Protein AF-A0A8J7IJ31-F1 (afdb_monomer_lite)

Structure (mmCIF, N/CA/C/O backbone):
data_AF-A0A8J7IJ31-F1
#
_entry.id   AF-A0A8J7IJ31-F1
#
loop_
_atom_site.group_PDB
_atom_site.id
_atom_site.type_symbol
_atom_site.label_atom_id
_atom_site.label_alt_id
_atom_site.label_comp_id
_atom_site.label_asym_id
_atom_site.label_entity_id
_atom_site.label_seq_id
_atom_site.pdbx_PDB_ins_code
_atom_site.Cartn_x
_atom_site.Cartn_y
_atom_site.Cartn_z
_atom_site.occupancy
_atom_site.B_iso_or_equiv
_atom_site.auth_seq_id
_atom_site.auth_comp_id
_atom_site.auth_asym_id
_atom_site.auth_atom_id
_atom_site.pdbx_PDB_model_num
ATOM 1 N N . MET A 1 1 ? 19.269 19.148 -14.741 1.00 36.78 1 MET A N 1
ATOM 2 C CA . MET A 1 1 ? 19.714 18.899 -16.133 1.00 36.78 1 MET A CA 1
ATOM 3 C C . MET A 1 1 ? 20.081 17.422 -16.261 1.00 36.78 1 MET A C 1
ATOM 5 O O . MET A 1 1 ? 20.916 16.958 -15.495 1.00 36.78 1 MET A O 1
ATOM 9 N N . LYS A 1 2 ? 19.382 16.643 -17.102 1.00 45.03 2 LYS A N 1
ATOM 10 C CA . LYS A 1 2 ? 19.638 15.195 -17.261 1.00 45.03 2 LYS A CA 1
ATOM 11 C C . LYS A 1 2 ? 20.946 15.007 -18.037 1.00 45.03 2 LYS A C 1
ATOM 13 O O . LYS A 1 2 ? 21.087 15.590 -19.105 1.00 45.03 2 LYS A O 1
ATOM 18 N N . LYS A 1 3 ? 21.884 14.221 -17.496 1.00 45.50 3 LYS A N 1
ATOM 19 C CA . LYS A 1 3 ? 23.114 13.836 -18.200 1.00 45.50 3 LYS A CA 1
ATOM 20 C C . LYS A 1 3 ? 22.711 13.017 -19.430 1.00 45.50 3 LYS A C 1
ATOM 22 O O . LYS A 1 3 ? 22.026 12.007 -19.285 1.00 45.50 3 LYS A O 1
ATOM 27 N N . LEU A 1 4 ? 23.057 13.505 -20.619 1.00 49.12 4 LEU A N 1
ATOM 28 C CA . LEU A 1 4 ? 22.978 12.732 -21.855 1.00 49.12 4 LEU A CA 1
ATOM 29 C C . LEU A 1 4 ? 23.837 11.473 -21.661 1.00 49.12 4 LEU A C 1
ATOM 31 O O . LEU A 1 4 ? 24.995 11.597 -21.260 1.00 49.12 4 LEU A O 1
ATOM 35 N N . ASP A 1 5 ? 23.287 10.287 -21.931 1.00 64.19 5 ASP A N 1
ATOM 36 C CA . ASP A 1 5 ? 24.074 9.050 -21.986 1.00 64.19 5 ASP A CA 1
ATOM 37 C C . ASP A 1 5 ? 24.958 9.100 -23.240 1.00 64.19 5 ASP A C 1
ATOM 39 O O . ASP A 1 5 ? 24.625 8.578 -24.306 1.00 64.19 5 ASP A O 1
ATOM 43 N N . TRP A 1 6 ? 26.103 9.769 -23.100 1.00 60.94 6 TRP A N 1
ATOM 44 C CA . TRP A 1 6 ? 27.161 9.879 -24.103 1.00 60.94 6 TRP A CA 1
ATOM 45 C C . TRP A 1 6 ? 27.524 8.553 -24.784 1.00 60.94 6 TRP A C 1
ATOM 47 O O . TRP A 1 6 ? 27.714 8.580 -25.997 1.00 60.94 6 TRP A O 1
ATOM 57 N N . PRO A 1 7 ? 27.537 7.387 -24.103 1.00 63.22 7 PRO A N 1
ATOM 58 C CA . PRO A 1 7 ? 27.813 6.115 -24.765 1.00 63.22 7 PRO A CA 1
ATOM 59 C C . PRO A 1 7 ? 26.751 5.728 -25.802 1.00 63.22 7 PRO A C 1
ATOM 61 O O . PRO A 1 7 ? 27.091 5.175 -26.840 1.00 63.22 7 PRO A O 1
ATOM 64 N N . GLN A 1 8 ? 25.469 6.039 -25.563 1.00 58.66 8 GLN A N 1
ATOM 65 C CA . GLN A 1 8 ? 24.389 5.748 -26.515 1.00 58.66 8 GLN A CA 1
ATOM 66 C C . GLN A 1 8 ? 24.406 6.700 -27.706 1.00 58.66 8 GLN A C 1
ATOM 68 O O . GLN A 1 8 ? 24.193 6.263 -28.835 1.00 58.66 8 GLN A O 1
ATOM 73 N N . VAL A 1 9 ? 24.694 7.981 -27.470 1.00 61.50 9 VAL A N 1
ATOM 74 C CA . VAL A 1 9 ? 24.855 8.964 -28.550 1.00 61.50 9 VAL A CA 1
ATOM 75 C C . VAL A 1 9 ? 26.070 8.611 -29.406 1.00 61.50 9 VAL A C 1
ATOM 77 O O . VAL A 1 9 ? 25.979 8.639 -30.629 1.00 61.50 9 VAL A O 1
ATOM 80 N N . PHE A 1 10 ? 27.168 8.184 -28.779 1.00 62.72 10 PHE A N 1
ATOM 81 C CA . PHE A 1 10 ? 28.366 7.726 -29.474 1.00 62.72 10 PHE A CA 1
ATOM 82 C C . PHE A 1 10 ? 28.111 6.432 -30.253 1.00 62.72 10 PHE A C 1
ATOM 84 O O . PHE A 1 10 ? 28.467 6.353 -31.421 1.00 62.72 10 PHE A O 1
ATOM 91 N N . ALA A 1 11 ? 27.417 5.450 -29.670 1.00 60.16 11 ALA A N 1
ATOM 92 C CA . ALA A 1 11 ? 27.047 4.220 -30.368 1.00 60.16 11 ALA A CA 1
ATOM 93 C C . ALA A 1 11 ? 26.123 4.484 -31.569 1.00 60.16 11 ALA A C 1
ATOM 95 O O . ALA A 1 11 ? 26.312 3.881 -32.621 1.00 60.16 11 ALA A O 1
ATOM 96 N N . CYS A 1 12 ? 25.169 5.415 -31.452 1.00 61.06 12 CYS A N 1
ATOM 97 C CA . CYS A 1 12 ? 24.307 5.812 -32.569 1.00 61.06 12 CYS A CA 1
ATOM 98 C C . CYS A 1 12 ? 25.079 6.586 -33.646 1.00 61.06 12 CYS A C 1
ATOM 100 O O . CYS A 1 12 ? 24.858 6.354 -34.831 1.00 61.06 12 CYS A O 1
ATOM 102 N N . ALA A 1 13 ? 26.006 7.465 -33.255 1.00 64.12 13 ALA A N 1
ATOM 103 C CA . ALA A 1 13 ? 26.863 8.187 -34.190 1.00 64.12 13 ALA A CA 1
ATOM 104 C C . ALA A 1 13 ? 27.802 7.231 -34.938 1.00 64.12 13 ALA A C 1
ATOM 106 O O . ALA A 1 13 ? 27.896 7.298 -36.159 1.00 64.12 13 ALA A O 1
ATOM 107 N N . VAL A 1 14 ? 28.429 6.286 -34.234 1.00 68.31 14 VAL A N 1
ATOM 108 C CA . VAL A 1 14 ? 29.297 5.264 -34.833 1.00 68.31 14 VAL A CA 1
ATOM 109 C C . VAL A 1 14 ? 28.490 4.326 -35.729 1.00 68.31 14 VAL A C 1
ATOM 111 O O . VAL A 1 14 ? 28.910 4.076 -36.850 1.00 68.31 14 VAL A O 1
ATOM 114 N N . ALA A 1 15 ? 27.309 3.864 -35.309 1.00 64.38 15 ALA A N 1
ATOM 115 C CA . ALA A 1 15 ? 26.444 3.039 -36.155 1.00 64.38 15 ALA A CA 1
ATOM 116 C C . ALA A 1 15 ? 25.943 3.798 -37.396 1.00 64.38 15 ALA A C 1
ATOM 118 O O . ALA A 1 15 ? 25.873 3.214 -38.474 1.00 64.38 15 ALA A O 1
ATOM 119 N N . GLY A 1 16 ? 25.648 5.096 -37.274 1.00 61.53 16 GLY A N 1
ATOM 120 C CA . GLY A 1 16 ? 25.280 5.959 -38.398 1.00 61.53 16 GLY A CA 1
ATOM 121 C C . GLY A 1 16 ? 26.437 6.196 -39.370 1.00 61.53 16 GLY A C 1
ATOM 122 O O . GLY A 1 16 ? 26.242 6.115 -40.579 1.00 61.53 16 GLY A O 1
ATOM 123 N N . ILE A 1 17 ? 27.653 6.413 -38.860 1.00 68.44 17 ILE A N 1
ATOM 124 C CA . ILE A 1 17 ? 28.863 6.585 -39.678 1.00 68.44 17 ILE A CA 1
ATOM 125 C C . ILE A 1 17 ? 29.238 5.270 -40.364 1.00 68.44 17 ILE A C 1
ATOM 127 O O . ILE A 1 17 ? 29.489 5.266 -41.563 1.00 68.44 17 ILE A O 1
ATOM 131 N N . VAL A 1 18 ? 29.234 4.150 -39.638 1.00 68.25 18 VAL A N 1
ATOM 132 C CA . VAL A 1 18 ? 29.554 2.820 -40.180 1.00 68.25 18 VAL A CA 1
ATOM 133 C C . VAL A 1 18 ? 28.481 2.372 -41.172 1.00 68.25 18 VAL A C 1
ATOM 135 O O . VAL A 1 18 ? 28.817 1.923 -42.262 1.00 68.25 18 VAL A O 1
ATOM 138 N N . GLY A 1 19 ? 27.198 2.559 -40.854 1.00 64.75 19 GLY A N 1
ATOM 139 C CA . GLY A 1 19 ? 26.091 2.287 -41.771 1.00 64.75 19 GLY A CA 1
ATOM 140 C C . GLY A 1 19 ? 26.140 3.167 -43.020 1.00 64.75 19 GLY A C 1
ATOM 141 O O . GLY A 1 19 ? 25.973 2.660 -44.126 1.00 64.75 19 GLY A O 1
ATOM 142 N N . GLY A 1 20 ? 26.455 4.456 -42.867 1.00 63.50 20 GLY A N 1
ATOM 143 C CA . GLY A 1 20 ? 26.645 5.394 -43.975 1.00 63.50 20 GLY A CA 1
ATOM 144 C C . GLY A 1 20 ? 27.852 5.055 -44.854 1.00 63.50 20 GLY A C 1
ATOM 145 O O . GLY A 1 20 ? 27.746 5.124 -46.078 1.00 63.50 20 GLY A O 1
ATOM 146 N N . LEU A 1 21 ? 28.970 4.624 -44.258 1.00 60.56 21 LEU A N 1
ATOM 147 C CA . LEU A 1 21 ? 30.177 4.176 -44.966 1.00 60.56 21 LEU A CA 1
ATOM 148 C C . LEU A 1 21 ? 29.957 2.860 -45.710 1.00 60.56 21 LEU A C 1
ATOM 150 O O . LEU A 1 21 ? 30.363 2.737 -46.861 1.00 60.56 21 LEU A O 1
ATOM 154 N N . ILE A 1 22 ? 29.289 1.885 -45.091 1.00 64.19 22 ILE A N 1
ATOM 155 C CA . ILE A 1 22 ? 28.947 0.616 -45.746 1.00 64.19 22 ILE A CA 1
ATOM 156 C C . ILE A 1 22 ? 27.953 0.870 -46.882 1.00 64.19 22 ILE A C 1
ATOM 158 O O . ILE A 1 22 ? 28.137 0.346 -47.978 1.00 64.19 22 ILE A O 1
ATOM 162 N N . PHE A 1 23 ? 26.945 1.718 -46.661 1.00 61.69 23 PHE A N 1
ATOM 163 C CA . PHE A 1 23 ? 25.993 2.107 -47.698 1.00 61.69 23 PHE A CA 1
ATOM 164 C C . PHE A 1 23 ? 26.697 2.797 -48.869 1.00 61.69 23 PHE A C 1
ATOM 166 O O . PHE A 1 23 ? 26.489 2.397 -50.006 1.00 61.69 23 PHE A O 1
ATOM 173 N N . THR A 1 24 ? 27.587 3.762 -48.623 1.00 60.09 24 THR A N 1
ATOM 174 C CA . THR A 1 24 ? 28.349 4.423 -49.699 1.00 60.09 24 THR A CA 1
ATOM 175 C C . THR A 1 24 ? 29.329 3.484 -50.402 1.00 60.09 24 THR A C 1
ATOM 177 O O . THR A 1 24 ? 29.440 3.567 -51.618 1.00 60.09 24 THR A O 1
ATOM 180 N N . LEU A 1 25 ? 29.988 2.550 -49.710 1.00 60.94 25 LEU A N 1
ATOM 181 C CA . LEU A 1 25 ? 30.890 1.566 -50.332 1.00 60.94 25 LEU A CA 1
ATOM 182 C C . LEU A 1 25 ? 30.155 0.543 -51.205 1.00 60.94 25 LEU A C 1
ATOM 184 O O . LEU A 1 25 ? 30.615 0.221 -52.303 1.00 60.94 25 LEU A O 1
ATOM 188 N N . VAL A 1 26 ? 29.019 0.031 -50.729 1.00 60.69 26 VAL A N 1
ATOM 189 C CA . VAL A 1 26 ? 28.175 -0.898 -51.494 1.00 60.69 26 VAL A CA 1
ATOM 190 C C . VAL A 1 26 ? 27.510 -0.160 -52.657 1.00 60.69 26 VAL A C 1
ATOM 192 O O . VAL A 1 26 ? 27.493 -0.678 -53.773 1.00 60.69 26 VAL A O 1
ATOM 195 N N . MET A 1 27 ? 27.048 1.074 -52.430 1.00 54.25 27 MET A N 1
ATOM 196 C CA . MET A 1 27 ? 26.348 1.868 -53.440 1.00 54.25 27 MET A CA 1
ATOM 197 C C . MET A 1 27 ? 27.265 2.563 -54.447 1.00 54.25 27 MET A C 1
ATOM 199 O O . MET A 1 27 ? 26.838 2.825 -55.564 1.00 54.25 27 MET A O 1
ATOM 203 N N . ALA A 1 28 ? 28.536 2.820 -54.130 1.00 56.69 28 ALA A N 1
ATOM 204 C CA . ALA A 1 28 ? 29.502 3.332 -55.104 1.00 56.69 28 ALA A CA 1
ATOM 205 C C . ALA A 1 28 ? 29.724 2.330 -56.247 1.00 56.69 28 ALA A C 1
ATOM 207 O O . ALA A 1 28 ? 29.891 2.730 -57.397 1.00 56.69 28 ALA A O 1
ATOM 208 N N . LYS A 1 29 ? 29.653 1.021 -55.960 1.00 55.66 29 LYS A N 1
ATOM 209 C C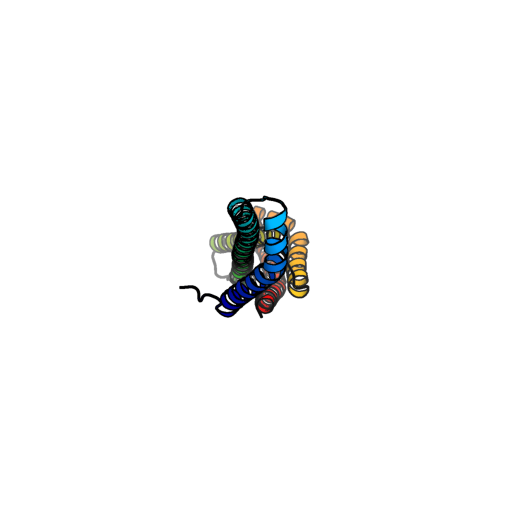A . LYS A 1 29 ? 29.731 -0.026 -56.989 1.00 55.66 29 LYS A CA 1
ATOM 210 C C . LYS A 1 29 ? 28.483 -0.081 -57.878 1.00 55.66 29 LYS A C 1
ATOM 212 O O . LYS A 1 29 ? 28.616 -0.348 -59.070 1.00 55.66 29 LYS A O 1
ATOM 217 N N . SER A 1 30 ? 27.294 0.198 -57.342 1.00 53.72 30 SER A N 1
ATOM 218 C CA . SER A 1 30 ? 26.043 0.250 -58.115 1.00 53.72 30 SER A CA 1
ATOM 219 C C . SER A 1 30 ? 25.780 1.605 -58.778 1.00 53.72 30 SER A C 1
ATOM 221 O O . SER A 1 30 ? 25.116 1.626 -59.805 1.00 53.72 30 SER A O 1
ATOM 223 N N . ALA A 1 31 ? 26.347 2.714 -58.297 1.00 52.41 31 ALA A N 1
ATOM 224 C CA . ALA A 1 31 ? 26.291 4.022 -58.960 1.00 52.41 31 ALA A CA 1
ATOM 225 C C . ALA A 1 31 ? 27.067 4.030 -60.291 1.00 52.41 31 ALA A C 1
ATOM 227 O O . ALA A 1 31 ? 26.620 4.632 -61.266 1.00 52.41 31 ALA A O 1
ATOM 228 N N . VAL A 1 32 ? 28.181 3.288 -60.361 1.00 54.00 32 VAL A N 1
ATOM 229 C CA . VAL A 1 32 ? 28.920 3.045 -61.614 1.00 54.00 32 VAL A CA 1
ATOM 230 C C . VAL A 1 32 ? 28.064 2.262 -62.622 1.00 54.00 32 VAL A C 1
ATOM 232 O O . VAL A 1 32 ? 28.118 2.542 -63.815 1.00 54.00 32 VAL A O 1
ATOM 235 N N . TRP A 1 33 ? 27.218 1.338 -62.151 1.00 49.25 33 TRP A N 1
ATOM 236 C CA . TRP A 1 33 ? 26.240 0.627 -62.985 1.00 49.25 33 TRP A CA 1
ATOM 237 C C . TRP A 1 33 ? 24.993 1.467 -63.314 1.00 49.25 33 TRP A C 1
ATOM 239 O O . TRP A 1 33 ? 24.467 1.371 -64.416 1.00 49.25 33 TRP A O 1
ATOM 249 N N . ALA A 1 34 ? 24.527 2.332 -62.409 1.00 49.31 34 ALA A N 1
ATOM 250 C CA . ALA A 1 34 ? 23.361 3.193 -62.619 1.00 49.31 34 ALA A CA 1
ATOM 251 C C . ALA A 1 34 ? 23.612 4.285 -63.673 1.00 49.31 34 ALA A C 1
ATOM 253 O O . ALA A 1 34 ? 22.692 4.634 -64.413 1.00 49.31 34 ALA A O 1
ATOM 254 N N . GLY A 1 35 ? 24.861 4.747 -63.819 1.00 51.06 35 GLY A N 1
ATOM 255 C CA . GLY A 1 35 ? 25.279 5.610 -64.931 1.00 51.06 35 GLY A CA 1
ATOM 256 C C . GLY A 1 35 ? 25.104 4.971 -66.318 1.00 51.06 35 GLY A C 1
ATOM 257 O O . GLY A 1 35 ? 24.999 5.692 -67.304 1.00 51.06 35 GLY A O 1
ATOM 258 N N . ILE A 1 36 ? 25.006 3.637 -66.397 1.00 48.88 36 ILE A N 1
ATOM 259 C CA . ILE A 1 36 ? 24.744 2.883 -67.636 1.00 48.88 36 ILE A CA 1
ATOM 260 C C . ILE A 1 36 ? 23.228 2.761 -67.911 1.00 48.88 36 ILE A C 1
ATOM 262 O O . ILE A 1 36 ? 22.8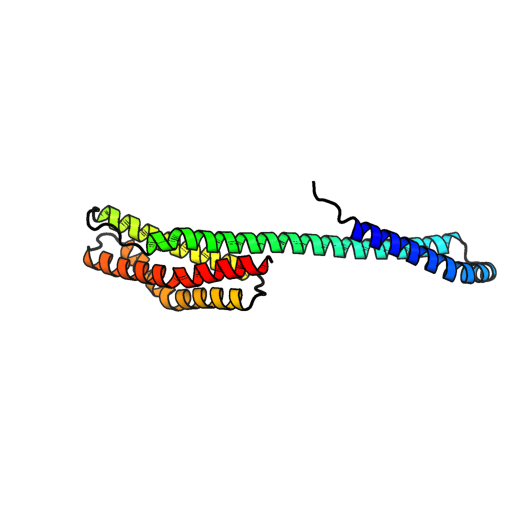25 2.589 -69.056 1.00 48.88 36 ILE A O 1
ATOM 266 N N . ILE A 1 37 ? 22.372 2.886 -66.886 1.00 52.12 37 ILE A N 1
ATOM 267 C CA . ILE A 1 37 ? 20.918 2.615 -66.956 1.00 52.12 37 ILE A CA 1
ATOM 268 C C . ILE A 1 37 ? 20.084 3.921 -66.971 1.00 52.12 37 ILE A C 1
ATOM 270 O O . ILE A 1 37 ? 18.864 3.887 -67.084 1.00 52.12 37 ILE A O 1
ATOM 274 N N . GLY A 1 38 ? 20.725 5.095 -66.915 1.00 51.19 38 GLY A N 1
ATOM 275 C CA . GLY A 1 38 ? 20.064 6.392 -67.128 1.00 51.19 38 GLY A CA 1
ATOM 276 C C . GLY A 1 38 ? 19.231 6.916 -65.952 1.00 51.19 38 GLY A C 1
ATOM 277 O O . GLY A 1 38 ? 18.449 7.845 -66.134 1.00 51.19 38 GLY A O 1
ATOM 278 N N . ILE A 1 39 ? 19.392 6.360 -64.748 1.00 55.44 39 ILE A N 1
ATOM 279 C CA . ILE A 1 39 ? 18.702 6.851 -63.545 1.00 55.44 39 ILE A CA 1
ATOM 280 C C . ILE A 1 39 ? 19.495 8.028 -62.968 1.00 55.44 39 ILE A C 1
ATOM 282 O O . ILE A 1 39 ? 20.705 7.917 -62.742 1.00 55.44 39 ILE A O 1
ATOM 286 N N . SER A 1 40 ? 18.831 9.162 -62.732 1.00 59.25 40 SER A N 1
ATOM 287 C CA . SER A 1 40 ? 19.510 10.390 -62.315 1.00 59.25 40 SER A CA 1
ATOM 288 C C . SER A 1 40 ? 20.062 10.270 -60.888 1.00 59.25 40 SER A C 1
ATOM 290 O O . SER A 1 40 ? 19.433 9.703 -59.993 1.00 59.25 40 SER A O 1
ATOM 292 N N . ALA A 1 41 ? 21.244 10.841 -60.632 1.00 57.50 41 ALA A N 1
ATOM 293 C CA . ALA A 1 41 ? 21.861 10.832 -59.300 1.00 57.50 41 ALA A CA 1
ATOM 294 C C . ALA A 1 41 ? 20.967 11.469 -58.207 1.00 57.50 41 ALA A C 1
ATOM 296 O O . ALA A 1 41 ? 21.097 11.135 -57.028 1.00 57.50 41 ALA 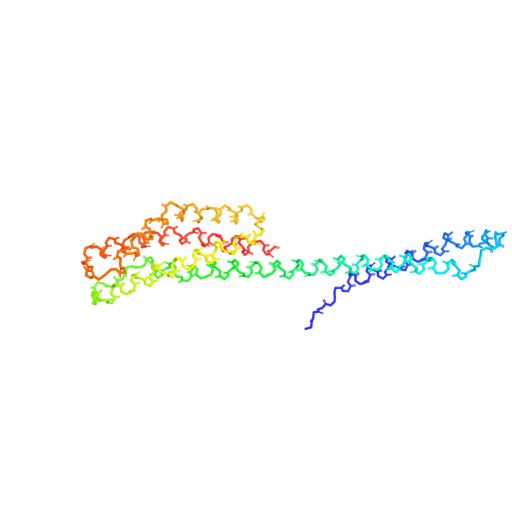A O 1
ATOM 297 N N . GLY A 1 42 ? 20.041 12.356 -58.597 1.00 51.56 42 GLY A N 1
ATOM 298 C CA . GLY A 1 42 ? 19.076 12.999 -57.702 1.00 51.56 42 GLY A CA 1
ATOM 299 C C . GLY A 1 42 ? 18.011 12.044 -57.154 1.00 51.56 42 GLY A C 1
ATOM 300 O O . GLY A 1 42 ? 17.726 12.083 -55.959 1.00 51.56 42 GLY A O 1
ATOM 301 N N . GLU A 1 43 ? 17.483 11.137 -57.978 1.00 56.50 43 GLU A N 1
ATOM 302 C CA . GLU A 1 43 ? 16.468 10.154 -57.557 1.00 56.50 43 GLU A CA 1
ATOM 303 C C . GLU A 1 43 ? 17.047 9.139 -56.559 1.00 56.50 43 GLU A C 1
ATOM 305 O O . GLU A 1 43 ? 16.388 8.750 -55.593 1.00 56.50 43 GLU A O 1
ATOM 310 N N . TRP A 1 44 ? 18.321 8.777 -56.728 1.00 56.28 44 TRP A N 1
ATOM 311 C CA . TRP A 1 44 ? 19.037 7.892 -55.806 1.00 56.28 44 TRP A CA 1
ATOM 312 C C . TRP A 1 44 ? 19.328 8.539 -54.454 1.00 56.28 44 TRP A C 1
ATOM 314 O O . TRP A 1 44 ? 19.134 7.909 -53.411 1.00 56.28 44 TRP A O 1
ATOM 324 N N . LEU A 1 45 ? 19.766 9.800 -54.450 1.00 60.91 45 LEU A N 1
ATOM 325 C CA . LEU A 1 45 ? 19.952 10.565 -53.215 1.00 60.91 45 LEU A CA 1
ATOM 326 C C . LEU A 1 45 ? 18.629 10.739 -52.466 1.00 60.91 45 LEU A C 1
ATOM 328 O O . LEU A 1 45 ? 18.598 10.601 -51.244 1.00 60.91 45 LEU A O 1
ATOM 332 N N . GLN A 1 46 ? 17.533 10.973 -53.189 1.00 61.78 46 GLN A N 1
ATOM 333 C CA . GLN A 1 46 ? 16.200 11.085 -52.606 1.00 61.78 46 GLN A CA 1
ATOM 334 C C . GLN A 1 46 ? 15.724 9.757 -51.998 1.00 61.78 46 GLN A C 1
ATOM 336 O O . GLN A 1 46 ? 15.210 9.756 -50.879 1.00 61.78 46 GLN A O 1
ATOM 341 N N . ALA A 1 47 ? 15.962 8.623 -52.667 1.00 60.22 47 ALA A N 1
ATOM 342 C CA . ALA A 1 47 ? 15.671 7.297 -52.122 1.00 60.22 47 ALA A CA 1
ATOM 343 C C . ALA A 1 47 ? 16.501 6.996 -50.859 1.00 60.22 47 ALA A C 1
ATOM 345 O O . ALA A 1 47 ? 15.960 6.530 -49.855 1.00 60.22 47 ALA A O 1
ATOM 346 N N . GLY A 1 48 ? 17.798 7.325 -50.864 1.00 60.97 48 GLY A N 1
ATOM 347 C CA . GLY A 1 48 ? 18.667 7.188 -49.690 1.00 60.97 48 GLY A CA 1
ATOM 348 C C . GLY A 1 48 ? 18.222 8.067 -48.515 1.00 60.97 48 GLY A C 1
ATOM 349 O O . GLY A 1 48 ? 18.122 7.589 -47.383 1.00 60.97 48 GLY A O 1
ATOM 350 N N . ALA A 1 49 ? 17.878 9.329 -48.782 1.00 59.62 49 ALA A N 1
ATOM 351 C CA . ALA A 1 49 ? 17.349 10.251 -47.779 1.00 59.62 49 ALA A CA 1
ATOM 352 C C . ALA A 1 49 ? 16.008 9.769 -47.199 1.00 59.62 49 ALA A C 1
ATOM 354 O O . ALA A 1 49 ? 15.795 9.877 -45.991 1.00 59.62 49 ALA A O 1
ATOM 355 N N . ALA A 1 50 ? 15.134 9.181 -48.022 1.00 58.88 50 ALA A N 1
ATOM 356 C CA . ALA A 1 50 ? 13.870 8.605 -47.570 1.00 58.88 50 ALA A CA 1
ATOM 357 C C . ALA A 1 50 ? 14.086 7.409 -46.626 1.00 58.88 50 ALA A C 1
ATOM 359 O O . ALA A 1 50 ? 13.467 7.351 -45.563 1.00 58.88 50 ALA A O 1
ATOM 360 N N . VAL A 1 51 ? 15.005 6.494 -46.953 1.00 62.66 51 VAL A N 1
ATOM 361 C CA . VAL A 1 51 ? 15.333 5.340 -46.092 1.00 62.66 51 VAL A CA 1
ATOM 362 C C . VAL A 1 51 ? 15.914 5.794 -44.749 1.00 62.66 51 VAL A C 1
ATOM 364 O O . VAL A 1 51 ? 15.494 5.307 -43.697 1.00 62.66 51 VAL A O 1
ATOM 367 N N . ILE A 1 52 ? 16.828 6.768 -44.763 1.00 67.31 52 ILE A N 1
ATOM 368 C CA . ILE A 1 52 ? 17.394 7.353 -43.538 1.00 67.31 52 ILE A CA 1
ATOM 369 C C . ILE A 1 52 ? 16.300 8.055 -42.720 1.00 67.31 52 ILE A C 1
ATOM 371 O O . ILE A 1 52 ? 16.234 7.873 -41.503 1.00 67.31 52 ILE A O 1
ATOM 375 N N . GLY A 1 53 ? 15.410 8.809 -43.373 1.00 63.72 53 GLY A N 1
ATOM 376 C CA . GLY A 1 53 ? 14.289 9.494 -42.729 1.00 63.72 53 GLY A CA 1
ATOM 377 C C . GLY A 1 53 ? 13.332 8.533 -42.022 1.00 63.72 53 GLY A C 1
ATOM 378 O O . GLY A 1 53 ? 12.991 8.749 -40.857 1.00 63.72 53 GLY A O 1
ATOM 379 N N . VAL A 1 54 ? 12.956 7.428 -42.674 1.00 65.69 54 VAL A N 1
ATOM 380 C CA . VAL A 1 54 ? 12.116 6.380 -42.068 1.00 65.69 54 VAL A CA 1
ATOM 381 C C . VAL A 1 54 ? 12.831 5.732 -40.883 1.00 65.69 54 VAL A C 1
ATOM 383 O O . VAL A 1 54 ? 12.242 5.605 -39.810 1.00 65.69 54 VAL A O 1
ATOM 386 N N . PHE A 1 55 ? 14.112 5.384 -41.028 1.00 65.25 55 PHE A N 1
ATOM 387 C CA . PHE A 1 55 ? 14.883 4.767 -39.949 1.00 65.25 55 PHE A CA 1
ATOM 388 C C . PHE A 1 55 ? 14.986 5.674 -38.712 1.00 65.25 55 PHE A C 1
ATOM 390 O O . PHE A 1 55 ? 14.722 5.227 -37.594 1.00 65.25 55 PHE A O 1
ATOM 397 N N . LEU A 1 56 ? 15.310 6.957 -38.900 1.00 69.94 56 LEU A N 1
ATOM 398 C CA . LEU A 1 56 ? 15.369 7.935 -37.810 1.00 69.94 56 LEU A CA 1
ATOM 399 C C . LEU A 1 56 ? 14.002 8.146 -37.154 1.00 69.94 56 LEU A C 1
ATOM 401 O O . LEU A 1 56 ? 13.933 8.263 -35.931 1.00 69.94 56 LEU A O 1
ATOM 405 N N . THR A 1 57 ? 12.922 8.140 -37.938 1.00 71.00 57 THR A N 1
ATOM 406 C CA . THR A 1 57 ? 11.555 8.263 -37.415 1.00 71.00 57 THR A CA 1
ATOM 407 C C . THR A 1 57 ? 11.204 7.065 -36.537 1.00 71.00 57 THR A C 1
ATOM 409 O O . THR A 1 57 ? 10.777 7.263 -35.403 1.00 71.00 57 THR A O 1
ATOM 412 N N . VAL A 1 58 ? 11.473 5.837 -36.996 1.00 69.50 58 VAL A N 1
ATOM 413 C CA . VAL A 1 58 ? 11.226 4.602 -36.226 1.00 69.50 58 VAL A CA 1
ATOM 414 C C . VAL A 1 58 ? 12.042 4.579 -34.930 1.00 69.50 58 VAL A C 1
ATOM 416 O O . VAL A 1 58 ? 11.508 4.287 -33.858 1.00 69.50 58 VAL A O 1
ATOM 419 N N . GLN A 1 59 ? 13.331 4.927 -34.991 1.00 68.88 59 GLN A N 1
ATOM 420 C CA . GLN A 1 59 ? 14.174 5.010 -33.793 1.00 68.88 59 GLN A CA 1
ATOM 421 C C . GLN A 1 59 ? 13.700 6.113 -32.838 1.00 68.88 59 GLN A C 1
ATOM 423 O O . GLN A 1 59 ? 13.655 5.900 -31.625 1.00 68.88 59 GLN A O 1
ATOM 428 N N . GLY A 1 60 ? 13.288 7.265 -33.372 1.00 71.62 60 GLY A N 1
ATOM 429 C CA . GLY A 1 60 ? 12.711 8.367 -32.606 1.00 71.62 60 GLY A CA 1
ATOM 430 C C . GLY A 1 60 ? 11.425 7.963 -31.884 1.00 71.62 60 GLY A C 1
ATOM 431 O O . GLY A 1 60 ? 11.292 8.215 -30.685 1.00 71.62 60 GLY A O 1
ATOM 432 N N . THR A 1 61 ? 10.514 7.264 -32.566 1.00 73.94 61 THR A N 1
ATOM 433 C CA . THR A 1 61 ? 9.272 6.761 -31.961 1.00 73.94 61 THR A CA 1
ATOM 434 C C . THR A 1 61 ? 9.543 5.712 -30.888 1.00 73.94 61 THR A C 1
ATOM 436 O O . THR A 1 61 ? 9.002 5.822 -29.789 1.00 73.94 61 THR A O 1
ATOM 439 N N . LEU A 1 62 ? 10.448 4.757 -31.138 1.00 73.88 62 LEU A N 1
ATOM 440 C CA . LEU A 1 62 ? 10.836 3.748 -30.144 1.00 73.88 62 LEU A CA 1
ATOM 441 C C . LEU A 1 62 ? 11.499 4.385 -28.916 1.00 73.88 62 LEU A C 1
ATOM 443 O O . LEU A 1 62 ? 11.289 3.944 -27.784 1.00 73.88 62 LEU A O 1
ATOM 447 N N . TRP A 1 63 ? 12.293 5.439 -29.115 1.00 76.19 63 TRP A N 1
ATOM 448 C CA . TRP A 1 63 ? 12.910 6.183 -28.023 1.00 76.19 63 TRP A CA 1
ATOM 449 C C . TRP A 1 63 ? 11.875 6.936 -27.182 1.00 76.19 63 TRP A C 1
ATOM 451 O O . TRP A 1 63 ? 11.928 6.854 -25.950 1.00 76.19 63 TRP A O 1
ATOM 461 N N . LEU A 1 64 ? 10.922 7.625 -27.820 1.00 76.25 64 LEU A N 1
ATOM 462 C CA . LEU A 1 64 ? 9.825 8.318 -27.136 1.00 76.25 64 LEU A CA 1
ATOM 463 C C . LEU A 1 64 ? 8.965 7.337 -26.340 1.00 76.25 64 LEU A C 1
ATOM 465 O O . LEU A 1 64 ? 8.719 7.561 -25.156 1.00 76.25 64 LEU A O 1
ATOM 469 N N . GLU A 1 65 ? 8.596 6.210 -26.942 1.00 76.75 65 GLU A N 1
ATOM 470 C CA . GLU A 1 65 ? 7.816 5.169 -26.279 1.00 76.75 65 GLU A CA 1
ATOM 471 C C . GLU A 1 65 ? 8.578 4.578 -25.084 1.00 76.75 65 GLU A C 1
ATOM 473 O O . GLU A 1 65 ? 8.040 4.454 -23.982 1.00 76.75 65 GLU A O 1
ATOM 478 N N . LYS A 1 66 ? 9.878 4.303 -25.241 1.00 76.88 66 LYS A N 1
ATOM 479 C CA . LYS A 1 66 ? 10.738 3.856 -24.136 1.00 76.88 66 LYS A CA 1
ATOM 480 C C . LYS A 1 66 ? 10.851 4.914 -23.038 1.00 76.88 66 LYS A C 1
ATOM 482 O O . LYS A 1 66 ? 10.970 4.556 -21.863 1.00 76.88 66 LYS A O 1
ATOM 487 N N . GLN A 1 67 ? 10.839 6.201 -23.384 1.00 76.56 67 GLN A N 1
ATOM 488 C CA . GLN A 1 67 ? 10.873 7.282 -22.405 1.00 76.56 67 GLN A CA 1
ATOM 489 C C . GLN A 1 67 ? 9.542 7.408 -21.654 1.00 76.56 67 GLN A C 1
ATOM 491 O O . GLN A 1 67 ? 9.574 7.565 -20.432 1.00 76.56 67 GLN A O 1
ATOM 496 N N . ASN A 1 68 ? 8.409 7.285 -22.345 1.00 76.19 68 ASN A N 1
ATOM 497 C CA . ASN A 1 68 ? 7.072 7.316 -21.749 1.00 76.19 68 ASN A CA 1
ATOM 498 C C . ASN A 1 68 ? 6.872 6.131 -20.805 1.00 76.19 68 ASN A C 1
ATOM 500 O O . ASN A 1 68 ? 6.648 6.350 -19.618 1.00 76.19 68 ASN A O 1
ATOM 504 N N . ARG A 1 69 ? 7.179 4.908 -21.257 1.00 80.12 69 ARG A N 1
ATOM 505 C CA . ARG A 1 69 ? 7.165 3.706 -20.406 1.00 80.12 69 ARG A CA 1
ATOM 506 C C . ARG A 1 69 ? 8.061 3.851 -19.174 1.00 80.12 69 ARG A C 1
ATOM 508 O O . ARG A 1 69 ? 7.756 3.332 -18.108 1.00 80.12 69 ARG A O 1
ATOM 515 N N . LYS A 1 70 ? 9.205 4.542 -19.281 1.00 81.00 70 LYS A N 1
ATOM 516 C CA . LYS A 1 70 ? 10.070 4.831 -18.119 1.00 81.00 70 LYS A CA 1
ATOM 517 C C . LYS A 1 70 ? 9.445 5.835 -17.143 1.00 81.00 70 LYS A C 1
ATOM 519 O O . LYS A 1 70 ? 9.780 5.772 -15.962 1.00 81.00 70 LYS A O 1
ATOM 524 N N . ARG A 1 71 ? 8.636 6.789 -17.615 1.00 79.75 71 ARG A N 1
ATOM 525 C CA . ARG A 1 71 ? 7.928 7.757 -16.759 1.00 79.75 71 ARG A CA 1
ATOM 526 C C . ARG A 1 71 ? 6.749 7.091 -16.063 1.00 79.75 71 ARG A C 1
ATOM 528 O O . ARG A 1 71 ? 6.713 7.149 -14.841 1.00 79.75 71 ARG A O 1
ATOM 535 N N . GLU A 1 72 ? 5.912 6.384 -16.816 1.00 81.19 72 GLU A N 1
ATOM 536 C CA . GLU A 1 72 ? 4.775 5.603 -16.305 1.00 81.19 72 GLU A CA 1
ATOM 537 C C . GLU A 1 72 ? 5.229 4.657 -15.191 1.00 81.19 72 GLU A C 1
ATOM 539 O O . GLU A 1 72 ? 4.768 4.761 -14.064 1.00 81.19 72 GLU A O 1
ATOM 544 N N . ARG A 1 73 ? 6.288 3.870 -15.426 1.00 80.25 73 ARG A N 1
ATOM 545 C CA . ARG A 1 73 ? 6.863 2.985 -14.395 1.00 80.25 73 ARG A CA 1
ATOM 546 C C . ARG A 1 73 ? 7.280 3.705 -13.115 1.00 80.25 73 ARG A C 1
ATOM 548 O O . ARG A 1 73 ? 7.164 3.150 -12.028 1.00 80.25 73 ARG A O 1
ATOM 555 N N . LYS A 1 74 ? 7.844 4.911 -13.225 1.00 83.75 74 LYS A N 1
ATOM 556 C CA . LYS A 1 74 ? 8.253 5.680 -12.039 1.00 83.75 74 LYS A CA 1
ATOM 557 C C . LYS A 1 74 ? 7.046 6.173 -11.257 1.00 83.75 74 LYS A C 1
ATOM 559 O O . LYS A 1 74 ? 7.127 6.261 -10.037 1.00 83.75 74 LYS A O 1
ATOM 564 N N . GLU A 1 75 ? 5.979 6.518 -11.959 1.00 83.75 75 GLU A N 1
ATOM 565 C CA . GLU A 1 75 ? 4.723 6.959 -11.373 1.00 83.75 75 GLU A CA 1
ATOM 566 C C . GLU A 1 75 ? 3.990 5.792 -10.707 1.00 83.75 75 GLU A C 1
ATOM 568 O O . GLU A 1 75 ? 3.672 5.882 -9.528 1.00 83.75 75 GLU A O 1
ATOM 573 N N . GLU A 1 76 ? 3.876 4.647 -11.379 1.00 84.31 76 GLU A N 1
ATOM 574 C CA . GLU A 1 76 ? 3.347 3.398 -10.816 1.00 84.31 76 GLU A CA 1
ATOM 575 C C . GLU A 1 76 ? 4.102 2.980 -9.537 1.00 84.31 76 GLU A C 1
ATOM 577 O O . GLU A 1 76 ? 3.497 2.723 -8.495 1.00 84.31 76 GLU A O 1
ATOM 582 N N . GLN A 1 77 ? 5.442 2.974 -9.573 1.00 85.19 77 GLN A N 1
ATOM 583 C CA . GLN A 1 77 ? 6.274 2.688 -8.394 1.00 85.19 77 GLN A CA 1
ATOM 584 C C . GLN A 1 77 ? 6.070 3.702 -7.268 1.00 85.19 77 GLN A C 1
ATOM 586 O O . GLN A 1 77 ? 6.131 3.346 -6.088 1.00 85.19 77 GLN A O 1
ATOM 591 N N . ARG A 1 78 ? 5.877 4.976 -7.619 1.00 87.75 78 ARG A N 1
ATOM 592 C CA . ARG A 1 78 ? 5.625 6.039 -6.651 1.00 87.75 78 ARG A CA 1
ATOM 593 C C . ARG A 1 78 ? 4.282 5.821 -5.960 1.00 87.75 78 ARG A C 1
ATOM 595 O O . ARG A 1 78 ? 4.266 5.845 -4.735 1.00 87.75 78 ARG A O 1
ATOM 602 N N . LEU A 1 79 ? 3.220 5.541 -6.712 1.00 87.88 79 LEU A N 1
ATOM 603 C CA . LEU A 1 79 ? 1.887 5.264 -6.171 1.00 87.88 79 LEU A CA 1
ATOM 604 C C . LEU A 1 79 ? 1.903 4.052 -5.232 1.00 87.88 79 LEU A C 1
ATOM 606 O O . LEU A 1 79 ? 1.393 4.130 -4.118 1.00 87.88 79 LEU A O 1
ATOM 610 N N . MET A 1 80 ? 2.571 2.963 -5.629 1.00 89.81 80 MET A N 1
ATOM 611 C CA . MET A 1 80 ? 2.725 1.776 -4.780 1.00 89.81 80 MET A CA 1
ATOM 612 C C . MET A 1 80 ? 3.470 2.098 -3.476 1.00 89.81 80 MET A C 1
ATOM 614 O O . MET A 1 80 ? 3.073 1.661 -2.395 1.00 89.81 80 MET A O 1
ATOM 618 N N . ARG A 1 81 ? 4.538 2.902 -3.552 1.00 89.81 81 ARG A N 1
ATOM 619 C CA . ARG A 1 81 ? 5.293 3.334 -2.369 1.00 89.81 81 ARG A CA 1
ATOM 620 C C . ARG A 1 81 ? 4.473 4.247 -1.464 1.00 89.81 81 ARG A C 1
ATOM 622 O O . ARG A 1 81 ? 4.573 4.114 -0.250 1.00 89.81 81 ARG A O 1
ATOM 629 N N . GLU A 1 82 ? 3.723 5.182 -2.031 1.00 89.69 82 GLU A N 1
ATOM 630 C CA . GLU A 1 82 ? 2.869 6.098 -1.274 1.00 89.69 82 GLU A CA 1
ATOM 631 C C . GLU A 1 82 ? 1.763 5.324 -0.547 1.00 89.69 82 GLU A C 1
ATOM 633 O O . GLU A 1 82 ? 1.594 5.512 0.656 1.00 89.69 82 GLU A O 1
ATOM 638 N N . ALA A 1 83 ? 1.105 4.376 -1.220 1.00 90.19 83 ALA A N 1
ATOM 639 C CA . ALA A 1 83 ? 0.080 3.529 -0.613 1.00 90.19 83 ALA A CA 1
ATOM 640 C C . ALA A 1 83 ? 0.634 2.645 0.522 1.00 90.19 83 ALA A C 1
ATOM 642 O O . ALA A 1 83 ? 0.115 2.658 1.639 1.00 90.19 83 ALA A O 1
ATOM 643 N N . LEU A 1 84 ? 1.734 1.921 0.278 1.00 92.50 84 LEU A N 1
ATOM 644 C CA . LEU A 1 84 ? 2.383 1.114 1.319 1.00 92.50 84 LEU A CA 1
ATOM 645 C C . LEU A 1 84 ? 2.944 1.983 2.455 1.00 92.50 84 LEU A C 1
ATOM 647 O O . LEU A 1 84 ? 2.903 1.586 3.618 1.00 92.50 84 LEU A O 1
ATOM 651 N N . GLY A 1 85 ? 3.457 3.172 2.137 1.00 90.69 85 GLY A N 1
ATOM 652 C CA . GLY A 1 85 ? 3.959 4.138 3.113 1.00 90.69 85 GLY A CA 1
ATOM 653 C C . GLY A 1 85 ? 2.859 4.674 4.026 1.00 90.69 85 GLY A C 1
ATOM 654 O O . GLY A 1 85 ? 3.070 4.763 5.234 1.00 90.69 85 GLY A O 1
ATOM 655 N N . MET A 1 86 ? 1.678 4.960 3.471 1.00 89.31 86 MET A N 1
ATOM 656 C CA . MET A 1 86 ? 0.491 5.337 4.237 1.00 89.31 86 MET A CA 1
ATOM 657 C C . MET A 1 86 ? 0.100 4.220 5.208 1.00 89.31 86 MET A C 1
ATOM 659 O O . MET A 1 86 ? -0.021 4.470 6.404 1.00 89.31 86 MET A O 1
ATOM 663 N N . LEU A 1 87 ? 0.001 2.974 4.732 1.00 90.94 87 LEU A N 1
ATOM 664 C CA . LEU A 1 87 ? -0.293 1.826 5.596 1.00 90.94 87 LEU A CA 1
ATOM 665 C C . LEU A 1 87 ? 0.769 1.648 6.691 1.00 90.94 87 LEU A C 1
ATOM 667 O O . LEU A 1 87 ? 0.426 1.501 7.860 1.00 90.94 87 LEU A O 1
ATOM 671 N N . LYS A 1 88 ? 2.059 1.748 6.358 1.00 93.06 88 LYS A N 1
ATOM 672 C CA . LYS A 1 88 ? 3.146 1.653 7.345 1.00 93.06 88 LYS A CA 1
ATOM 673 C C . LYS A 1 88 ? 3.070 2.729 8.432 1.00 93.06 88 LYS A C 1
ATOM 675 O O . LYS A 1 88 ? 3.447 2.453 9.567 1.00 93.06 88 LYS A O 1
ATOM 680 N N . ALA A 1 89 ? 2.624 3.938 8.099 1.00 89.12 89 ALA A N 1
ATOM 681 C CA . ALA A 1 89 ? 2.477 5.017 9.072 1.00 89.12 89 ALA A CA 1
ATOM 682 C C . ALA A 1 89 ? 1.269 4.807 10.001 1.00 89.12 89 ALA A C 1
ATOM 684 O O . ALA A 1 89 ? 1.312 5.195 11.165 1.00 89.12 89 ALA A O 1
ATOM 685 N N . VAL A 1 90 ? 0.205 4.187 9.493 1.00 87.81 90 VAL A N 1
ATOM 686 C CA . VAL A 1 90 ? -1.103 4.128 10.161 1.00 87.81 90 VAL A CA 1
ATOM 687 C C . VAL A 1 90 ? -1.276 2.862 10.988 1.00 87.81 90 VAL A C 1
ATOM 689 O O . VAL A 1 90 ? -1.795 2.930 12.101 1.00 87.81 90 VAL A O 1
ATOM 692 N N . LEU A 1 91 ? -0.829 1.714 10.474 1.00 88.88 91 LEU A N 1
ATOM 693 C CA . LEU A 1 91 ? -1.014 0.419 11.132 1.00 88.88 91 LEU A CA 1
ATOM 694 C C . LEU A 1 91 ? -0.476 0.383 12.573 1.00 88.88 91 LEU A C 1
ATOM 696 O O . LEU A 1 91 ? -1.190 -0.136 13.426 1.00 88.88 91 LEU A O 1
ATOM 700 N N . PRO A 1 92 ? 0.689 0.981 12.908 1.00 89.38 92 PRO A N 1
ATOM 701 C CA . PRO A 1 92 ? 1.142 1.043 14.296 1.00 89.38 92 PRO A CA 1
ATOM 702 C C . PRO A 1 92 ? 0.155 1.771 15.216 1.00 89.38 92 PRO A C 1
ATOM 704 O O . PRO A 1 92 ? -0.148 1.265 16.291 1.00 89.38 92 PRO A O 1
ATOM 707 N N . SER A 1 93 ? -0.399 2.909 14.780 1.00 85.06 93 SER A N 1
ATOM 708 C CA . SER A 1 93 ? -1.396 3.665 15.554 1.00 85.06 93 SER A CA 1
ATOM 709 C C . SER A 1 93 ? -2.697 2.881 15.724 1.00 85.06 93 SER A C 1
ATOM 711 O O . SER A 1 93 ? -3.279 2.889 16.802 1.00 85.06 93 SER A O 1
ATOM 713 N N . ALA A 1 94 ? -3.143 2.184 14.676 1.00 84.81 94 ALA A N 1
ATOM 714 C CA . ALA A 1 94 ? -4.363 1.380 14.714 1.00 84.81 94 ALA A CA 1
ATOM 715 C C . ALA A 1 94 ? -4.211 0.083 15.529 1.00 84.81 94 ALA A C 1
ATOM 717 O O . ALA A 1 94 ? -5.202 -0.424 16.042 1.00 84.81 94 ALA A O 1
ATOM 718 N N . SER A 1 95 ? -2.985 -0.440 15.652 1.00 87.19 95 SER A N 1
ATOM 719 C CA . SER A 1 95 ? -2.667 -1.643 16.434 1.00 87.19 95 SER A CA 1
ATOM 720 C C . SER A 1 95 ? -2.516 -1.391 17.935 1.00 87.19 95 SER A C 1
ATOM 722 O O . SER A 1 95 ? -2.477 -2.340 18.713 1.00 87.19 95 SER A O 1
ATOM 724 N N . GLN A 1 96 ? -2.374 -0.128 18.344 1.00 85.94 96 GLN A N 1
ATOM 725 C CA . GLN A 1 96 ? -2.177 0.223 19.743 1.00 85.94 96 GLN A CA 1
ATOM 726 C C . GLN A 1 96 ? -3.508 0.369 20.474 1.00 85.94 96 GLN A C 1
ATOM 728 O O . GLN A 1 96 ? -4.462 0.928 19.922 1.00 85.94 96 GLN A O 1
ATOM 733 N N . PRO A 1 97 ? -3.552 -0.039 21.752 1.00 79.75 97 PRO A N 1
ATOM 734 C CA . PRO A 1 97 ? -4.717 0.200 22.561 1.00 79.75 97 PRO A CA 1
ATOM 735 C C . PRO A 1 97 ? -4.930 1.703 22.788 1.00 79.75 97 PRO A C 1
ATOM 737 O O . P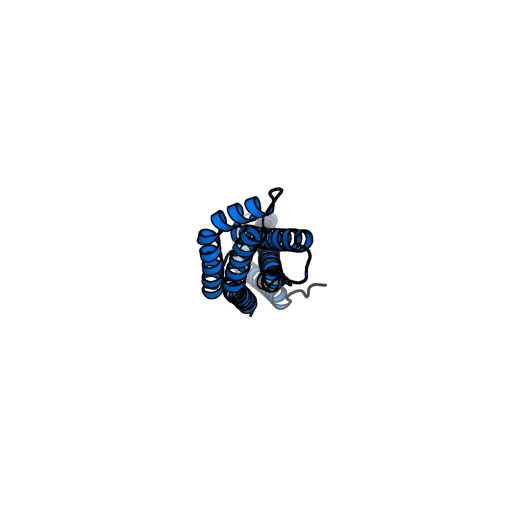RO A 1 97 ? -4.076 2.386 23.339 1.00 79.75 97 PRO A O 1
ATOM 740 N N . VAL A 1 98 ? -6.101 2.218 22.408 1.00 77.06 98 VAL A N 1
ATOM 741 C CA . VAL A 1 98 ? -6.610 3.518 22.871 1.00 77.06 98 VAL A CA 1
ATOM 742 C C . VAL A 1 98 ? -6.694 3.556 24.409 1.00 77.06 98 VAL A C 1
ATOM 744 O O . VAL A 1 98 ? -7.203 2.624 25.042 1.00 77.06 98 VAL A O 1
ATOM 747 N N . ASP A 1 99 ? -6.238 4.654 25.008 1.00 77.88 99 ASP A N 1
ATOM 748 C CA . ASP A 1 99 ? -6.221 4.836 26.461 1.00 77.88 99 ASP A CA 1
ATOM 749 C C . ASP A 1 99 ? -7.606 4.658 27.089 1.00 77.88 99 ASP A C 1
ATOM 751 O O . ASP A 1 99 ? -8.607 5.233 26.644 1.00 77.88 99 ASP A O 1
ATOM 755 N N . ALA A 1 100 ? -7.650 3.876 28.168 1.00 73.38 100 ALA A N 1
ATOM 756 C CA . ALA A 1 100 ? -8.859 3.670 28.960 1.00 73.38 100 ALA A CA 1
ATOM 757 C C . ALA A 1 100 ? -9.308 4.949 29.692 1.00 73.38 100 ALA A C 1
ATOM 759 O O . ALA A 1 100 ? -10.484 5.077 30.014 1.00 73.38 100 ALA A O 1
ATOM 760 N N . GLU A 1 101 ? -8.390 5.896 29.907 1.00 82.19 101 GLU A N 1
ATOM 761 C CA . GLU A 1 101 ? -8.644 7.187 30.562 1.00 82.19 101 GLU A CA 1
ATOM 762 C C . GLU A 1 101 ? -9.384 8.191 29.665 1.00 82.19 101 GLU A C 1
ATOM 764 O O . GLU A 1 101 ? -9.804 9.249 30.127 1.00 82.19 101 GLU A O 1
ATOM 769 N N . TRP A 1 102 ? -9.534 7.902 28.369 1.00 85.81 102 TRP A N 1
ATOM 770 C CA . TRP A 1 102 ? -10.244 8.794 27.458 1.00 85.81 102 TRP A CA 1
ATOM 771 C C . TRP A 1 102 ? -11.759 8.653 27.592 1.00 85.81 102 TRP A C 1
ATOM 773 O O . TRP A 1 102 ? -12.292 7.544 27.649 1.00 85.81 102 TRP A O 1
ATOM 783 N N . ASP A 1 103 ? -12.455 9.786 27.491 1.00 89.69 103 ASP A N 1
ATOM 784 C CA . ASP A 1 103 ? -13.913 9.823 27.397 1.00 89.69 103 ASP A CA 1
ATOM 785 C C . ASP A 1 103 ? -14.435 8.927 26.264 1.00 89.69 103 ASP A C 1
ATOM 787 O O . ASP A 1 103 ? -13.843 8.849 25.178 1.00 89.69 103 ASP A O 1
ATOM 791 N N . LEU A 1 104 ? -15.601 8.310 26.479 1.00 85.81 104 LEU A N 1
ATOM 792 C CA . LEU A 1 104 ? -16.233 7.403 25.517 1.00 85.81 104 LEU A CA 1
ATOM 793 C C . LEU A 1 104 ? -16.357 8.026 24.118 1.00 85.81 104 LEU A C 1
ATOM 795 O O . LEU A 1 104 ? -15.986 7.400 23.128 1.00 85.81 104 LEU A O 1
ATOM 799 N N . SER A 1 105 ? -16.794 9.283 24.027 1.00 86.75 105 SER A N 1
ATOM 800 C CA . SER A 1 105 ? -16.918 10.005 22.754 1.00 86.75 105 SER A CA 1
ATOM 801 C C . SER A 1 105 ? -15.586 10.119 22.006 1.00 86.75 105 SER A C 1
ATOM 803 O O . SER A 1 105 ? -15.538 9.953 20.787 1.00 86.75 105 SER A O 1
ATOM 805 N N . LYS A 1 106 ? -14.485 10.351 22.732 1.00 88.44 106 LYS A N 1
ATOM 806 C CA . LYS A 1 106 ? -13.139 10.441 22.154 1.00 88.44 106 LYS A CA 1
ATOM 807 C C . LYS A 1 106 ? -12.645 9.070 21.691 1.00 88.44 106 LYS A C 1
ATOM 809 O O . LYS A 1 106 ? -12.048 8.963 20.621 1.00 88.44 106 LYS A O 1
ATOM 814 N N . ARG A 1 107 ? -12.936 8.014 22.458 1.00 87.19 107 ARG A N 1
ATOM 815 C CA . ARG A 1 107 ? -12.624 6.623 22.090 1.00 87.19 107 ARG A CA 1
ATOM 816 C C . ARG A 1 107 ? -13.391 6.178 20.843 1.00 87.19 107 ARG A C 1
ATOM 818 O O . ARG A 1 107 ? -12.791 5.550 19.972 1.00 87.19 107 ARG A O 1
ATOM 825 N N . ILE A 1 108 ? -14.673 6.535 20.727 1.00 88.31 108 ILE A N 1
ATOM 826 C CA . ILE A 1 108 ? -15.487 6.283 19.526 1.00 88.31 108 ILE A CA 1
ATOM 827 C C . ILE A 1 108 ? -14.856 6.981 18.322 1.00 88.31 108 ILE A C 1
ATOM 829 O O . ILE A 1 108 ? -14.554 6.313 17.336 1.00 88.31 108 ILE A O 1
ATOM 833 N N . LEU A 1 109 ? -14.588 8.288 18.422 1.00 88.62 109 LEU A N 1
ATOM 834 C CA . LEU A 1 109 ? -13.997 9.068 17.331 1.00 88.62 109 LEU A CA 1
ATOM 835 C C . LEU A 1 109 ? -12.674 8.463 16.851 1.00 88.62 109 LEU A C 1
ATOM 837 O O . LEU A 1 109 ? -12.493 8.242 15.658 1.00 88.62 109 LEU A O 1
ATOM 841 N N . MET A 1 110 ? -11.758 8.150 17.767 1.00 88.44 110 MET A N 1
ATOM 842 C CA . MET A 1 110 ? -10.457 7.597 17.381 1.00 88.44 110 MET A CA 1
ATOM 843 C C . MET A 1 110 ? -10.565 6.193 16.789 1.00 88.44 110 MET A C 1
ATOM 845 O O . MET A 1 110 ? -9.856 5.879 15.836 1.00 88.44 110 MET A O 1
ATOM 849 N N . THR A 1 111 ? -11.507 5.380 17.267 1.00 87.75 111 THR A N 1
ATOM 850 C CA . THR A 1 111 ? -11.789 4.075 16.655 1.00 87.75 111 THR A CA 1
ATOM 851 C C . THR A 1 111 ? -12.311 4.249 15.224 1.00 87.75 111 THR A C 1
ATOM 853 O O . THR A 1 111 ? -11.817 3.581 14.319 1.00 87.75 111 THR A O 1
ATOM 856 N N . GLN A 1 112 ? -13.234 5.190 14.977 1.00 88.50 112 GLN A N 1
ATOM 857 C CA . GLN A 1 112 ? -13.708 5.509 13.619 1.00 88.50 112 GLN A CA 1
ATOM 858 C C . GLN A 1 112 ? -12.561 5.952 12.705 1.00 88.50 112 GLN A C 1
ATOM 860 O O . GLN A 1 112 ? -12.455 5.470 11.580 1.00 88.50 112 GLN A O 1
ATOM 865 N N . VAL A 1 113 ? -11.679 6.822 13.205 1.00 88.94 113 VAL A N 1
ATOM 866 C CA . VAL A 1 113 ? -10.499 7.294 12.471 1.00 88.94 113 VAL A CA 1
ATOM 867 C C . VAL A 1 113 ? -9.576 6.126 12.110 1.00 88.94 113 VAL A C 1
ATOM 869 O O . VAL A 1 113 ? -9.135 6.032 10.968 1.00 88.94 113 VAL A O 1
ATOM 872 N N . HIS A 1 114 ? -9.314 5.194 13.031 1.00 88.88 114 HIS A N 1
ATOM 873 C CA . HIS A 1 114 ? -8.497 4.011 12.738 1.00 88.88 114 HIS A CA 1
ATOM 874 C C . HIS A 1 114 ? -9.115 3.142 11.634 1.00 88.88 114 HIS A C 1
ATOM 876 O O . HIS A 1 114 ? -8.411 2.761 10.696 1.00 88.88 114 HIS A O 1
ATOM 882 N N . TYR A 1 115 ? -10.425 2.882 11.698 1.00 88.56 115 TYR A N 1
ATOM 883 C CA . TYR A 1 115 ? -11.143 2.156 10.648 1.00 88.56 115 TYR A CA 1
ATOM 884 C C . TYR A 1 115 ? -11.047 2.859 9.291 1.00 88.56 115 TYR A C 1
ATOM 886 O O . TYR A 1 115 ? -10.707 2.230 8.287 1.00 88.56 115 TYR A O 1
ATOM 894 N N . GLU A 1 116 ? -11.302 4.166 9.261 1.00 86.56 116 GLU A N 1
ATOM 895 C CA . GLU A 1 116 ? -11.301 4.950 8.030 1.00 86.56 116 GLU A CA 1
ATOM 896 C C . GLU A 1 116 ? -9.918 4.996 7.381 1.00 86.56 116 GLU A C 1
ATOM 898 O O . GLU A 1 116 ? -9.797 4.732 6.184 1.00 86.56 116 GLU A O 1
ATOM 903 N N . ILE A 1 117 ? -8.864 5.276 8.149 1.00 86.69 117 ILE A N 1
ATOM 904 C CA . ILE A 1 117 ? -7.526 5.399 7.570 1.00 86.69 117 ILE A CA 1
ATOM 905 C C . ILE A 1 117 ? -7.015 4.035 7.084 1.00 86.69 117 ILE A C 1
ATOM 907 O O . ILE A 1 117 ? -6.415 3.957 6.009 1.00 86.69 117 ILE A O 1
ATOM 911 N N . VAL A 1 118 ? -7.287 2.944 7.810 1.00 88.50 118 VAL A N 1
ATOM 912 C CA . VAL A 1 118 ? -6.943 1.591 7.341 1.00 88.50 118 VAL A CA 1
ATOM 913 C C . VAL A 1 118 ? -7.697 1.263 6.049 1.00 88.50 118 VAL A C 1
ATOM 915 O O . VAL A 1 118 ? -7.082 0.782 5.095 1.00 88.50 118 VAL A O 1
ATOM 918 N N . ARG A 1 119 ? -8.996 1.576 5.964 1.00 88.50 119 ARG A N 1
ATOM 919 C CA . ARG A 1 119 ? -9.797 1.384 4.745 1.00 88.50 119 ARG A CA 1
ATOM 920 C C . ARG A 1 119 ? -9.228 2.173 3.562 1.00 88.50 119 ARG A C 1
ATOM 922 O O . ARG A 1 119 ? -8.977 1.583 2.512 1.00 88.50 119 ARG A O 1
ATOM 929 N N . VAL A 1 120 ? -8.969 3.469 3.738 1.00 88.38 120 VAL A N 1
ATOM 930 C CA . VAL A 1 120 ? -8.407 4.347 2.694 1.00 88.38 120 VAL A CA 1
ATOM 931 C C . VAL A 1 120 ? -7.017 3.879 2.253 1.00 88.38 120 VAL A C 1
ATOM 933 O O . VAL A 1 120 ? -6.715 3.882 1.057 1.00 88.38 120 VAL A O 1
ATOM 936 N N . GLY A 1 121 ? -6.175 3.427 3.186 1.00 88.12 121 GLY A N 1
ATOM 937 C CA . GLY A 1 121 ? -4.860 2.868 2.873 1.00 88.12 121 GLY A CA 1
ATOM 938 C C . GLY A 1 121 ? -4.950 1.601 2.017 1.00 88.12 121 GLY A C 1
ATOM 939 O O . GLY A 1 121 ? -4.222 1.467 1.031 1.00 88.12 121 GLY A O 1
ATOM 940 N N . MET A 1 122 ? -5.883 0.701 2.338 1.00 90.56 122 MET A N 1
ATOM 941 C CA . MET A 1 122 ? -6.124 -0.519 1.559 1.00 90.56 122 MET A CA 1
ATOM 942 C C . MET A 1 122 ? -6.712 -0.222 0.173 1.00 90.56 122 MET A C 1
ATOM 944 O O . MET A 1 122 ? -6.294 -0.833 -0.809 1.00 90.56 122 MET A O 1
ATOM 948 N N . GLU A 1 123 ? -7.633 0.736 0.060 1.00 89.00 123 GLU A N 1
ATOM 949 C CA . GLU A 1 123 ? -8.186 1.186 -1.228 1.00 89.00 123 GLU A CA 1
ATOM 950 C C . GLU A 1 123 ? -7.106 1.820 -2.115 1.00 89.00 123 GLU A C 1
ATOM 952 O O . GLU A 1 123 ? -7.012 1.504 -3.303 1.00 89.00 123 GLU A O 1
ATOM 957 N N . SER A 1 124 ? -6.237 2.647 -1.528 1.00 89.69 124 SER A N 1
ATOM 958 C CA . SER A 1 124 ? -5.092 3.245 -2.225 1.00 89.69 124 SER A CA 1
ATOM 959 C C . SER A 1 124 ? -4.120 2.177 -2.729 1.00 89.69 124 SER A C 1
ATOM 961 O O . SER A 1 124 ? -3.631 2.261 -3.858 1.00 89.69 124 SER A O 1
ATOM 963 N N . LEU A 1 125 ? -3.866 1.142 -1.920 1.00 91.25 125 LEU A N 1
ATOM 964 C CA . LEU A 1 125 ? -3.033 0.007 -2.313 1.00 91.25 125 LEU A CA 1
ATOM 965 C C . LEU A 1 125 ? -3.673 -0.797 -3.450 1.00 91.25 125 LEU A C 1
ATOM 967 O O . LEU A 1 125 ? -2.990 -1.130 -4.418 1.00 91.25 125 LEU A O 1
ATOM 971 N N . ALA A 1 126 ? -4.977 -1.069 -3.370 1.00 90.06 126 ALA A N 1
ATOM 972 C CA . ALA A 1 126 ? -5.714 -1.769 -4.417 1.00 90.06 126 ALA A CA 1
ATOM 973 C C . ALA A 1 126 ? -5.674 -0.996 -5.746 1.00 90.06 126 ALA A C 1
ATOM 975 O O . ALA A 1 126 ? -5.401 -1.585 -6.794 1.00 90.06 126 ALA A O 1
ATOM 976 N N . TYR A 1 127 ? -5.867 0.325 -5.703 1.00 88.56 127 TYR A N 1
ATOM 977 C CA . TYR A 1 127 ? -5.752 1.195 -6.875 1.00 88.56 127 TYR A CA 1
ATOM 978 C C . TYR A 1 127 ? -4.336 1.189 -7.469 1.00 88.56 127 TYR A C 1
ATOM 980 O O . TYR A 1 127 ? -4.161 1.034 -8.681 1.00 88.56 127 TYR A O 1
ATOM 988 N N . ALA A 1 128 ? -3.306 1.303 -6.625 1.00 87.19 128 ALA A N 1
ATOM 989 C CA . ALA A 1 128 ? -1.919 1.228 -7.077 1.00 87.19 128 ALA A CA 1
ATOM 990 C C . ALA A 1 128 ? -1.614 -0.133 -7.727 1.00 87.19 128 ALA A C 1
ATOM 992 O O . ALA A 1 128 ? -0.939 -0.193 -8.753 1.00 87.19 128 ALA A O 1
ATOM 993 N N . ARG A 1 129 ? -2.152 -1.226 -7.173 1.00 85.69 129 ARG A N 1
ATOM 994 C CA . ARG A 1 129 ? -1.947 -2.591 -7.672 1.00 85.69 129 ARG A CA 1
ATOM 995 C C . ARG A 1 129 ? -2.571 -2.836 -9.043 1.00 85.69 129 ARG A C 1
ATOM 997 O O . ARG A 1 129 ? -1.957 -3.539 -9.837 1.00 85.69 129 ARG A O 1
ATOM 1004 N N . GLN A 1 130 ? -3.731 -2.253 -9.346 1.00 84.25 130 GLN A N 1
ATOM 1005 C CA . GLN A 1 130 ? -4.367 -2.400 -10.667 1.00 84.25 130 GLN A CA 1
ATOM 1006 C C . GLN A 1 130 ? -3.467 -1.925 -11.814 1.00 84.25 130 GLN A C 1
ATOM 1008 O O . GLN A 1 130 ? -3.521 -2.476 -12.910 1.00 84.25 130 GLN A O 1
ATOM 1013 N N . ASN A 1 131 ? -2.620 -0.931 -11.544 1.00 75.62 131 ASN A N 1
ATOM 1014 C CA . ASN A 1 131 ? -1.757 -0.306 -12.541 1.00 75.62 131 ASN A CA 1
ATOM 1015 C C . ASN A 1 131 ? -0.293 -0.774 -12.448 1.00 75.62 131 ASN A C 1
ATOM 1017 O O . ASN A 1 131 ? 0.497 -0.487 -13.340 1.00 75.62 131 ASN A O 1
ATOM 1021 N N . TYR A 1 132 ? 0.090 -1.498 -11.390 1.00 81.38 132 TYR A N 1
ATOM 1022 C CA . TYR A 1 132 ? 1.477 -1.892 -11.148 1.00 81.38 132 TYR A CA 1
ATOM 1023 C C . TYR A 1 132 ? 1.794 -3.287 -11.695 1.00 81.38 132 TYR A C 1
ATOM 1025 O O . TYR A 1 132 ? 1.259 -4.297 -11.232 1.00 81.38 132 TYR A O 1
ATOM 1033 N N . GLN A 1 133 ? 2.755 -3.375 -12.617 1.00 79.44 133 GLN A N 1
ATOM 1034 C CA . GLN A 1 133 ? 3.302 -4.665 -13.043 1.00 79.44 133 GLN A CA 1
ATOM 1035 C C . GLN A 1 133 ? 4.326 -5.191 -12.030 1.00 79.44 133 GLN A C 1
ATOM 1037 O O . GLN A 1 133 ? 5.497 -4.805 -12.057 1.00 79.44 133 GLN A O 1
ATOM 1042 N N . VAL A 1 134 ? 3.900 -6.120 -11.173 1.00 80.25 134 VAL A N 1
ATOM 1043 C CA . VAL A 1 134 ? 4.790 -6.806 -10.226 1.00 80.25 134 VAL A CA 1
ATOM 1044 C C . VAL A 1 134 ? 5.748 -7.738 -10.974 1.00 80.25 134 VAL A C 1
ATOM 1046 O O . VAL A 1 134 ? 5.309 -8.550 -11.788 1.00 80.25 134 VAL A O 1
ATOM 1049 N N . ARG A 1 135 ? 7.056 -7.638 -10.704 1.00 76.44 135 ARG A N 1
ATOM 1050 C CA . ARG A 1 135 ? 8.087 -8.470 -11.360 1.00 76.44 135 ARG A CA 1
ATOM 1051 C C . ARG A 1 135 ? 8.836 -9.369 -10.389 1.00 76.44 135 ARG A C 1
ATOM 1053 O O . ARG A 1 135 ? 9.258 -10.456 -10.770 1.00 76.44 135 ARG A O 1
ATOM 1060 N N . SER A 1 136 ? 8.996 -8.929 -9.148 1.00 82.69 136 SER A N 1
ATOM 1061 C CA . SER A 1 136 ? 9.578 -9.719 -8.073 1.00 82.69 136 SER A CA 1
ATOM 1062 C C . SER A 1 136 ? 8.544 -10.667 -7.483 1.00 82.69 136 SER A C 1
ATOM 1064 O O . SER A 1 136 ? 7.481 -10.245 -7.021 1.00 82.69 136 SER A O 1
ATOM 1066 N N . TYR A 1 137 ? 8.897 -11.951 -7.425 1.00 84.19 137 TYR A N 1
ATOM 1067 C CA . TYR A 1 137 ? 8.102 -12.960 -6.729 1.00 84.19 137 TYR A CA 1
ATOM 1068 C C . TYR A 1 137 ? 7.892 -12.600 -5.249 1.00 84.19 137 TYR A C 1
ATOM 1070 O O . TYR A 1 137 ? 6.797 -12.768 -4.724 1.00 84.19 137 TYR A O 1
ATOM 1078 N N . ASN A 1 138 ? 8.903 -12.027 -4.585 1.00 86.56 138 ASN A N 1
ATOM 1079 C CA . ASN A 1 138 ? 8.811 -11.643 -3.173 1.00 86.56 138 ASN A CA 1
ATOM 1080 C C . ASN A 1 138 ? 7.811 -10.502 -2.953 1.00 86.56 138 ASN A C 1
ATOM 1082 O O . ASN A 1 138 ? 7.040 -10.527 -1.990 1.00 86.56 138 ASN A O 1
ATOM 1086 N N . LEU A 1 139 ? 7.803 -9.517 -3.859 1.00 87.56 139 LEU A N 1
ATOM 1087 C CA . LEU A 1 139 ? 6.832 -8.427 -3.823 1.00 87.56 139 LEU A CA 1
ATOM 1088 C C . LEU A 1 139 ? 5.426 -8.961 -4.108 1.00 87.56 139 LEU A C 1
ATOM 1090 O O . LEU A 1 139 ? 4.493 -8.637 -3.379 1.00 87.56 139 LEU A O 1
ATOM 1094 N N . TRP A 1 140 ? 5.288 -9.832 -5.110 1.00 90.06 140 TRP A N 1
ATOM 1095 C CA . TRP A 1 140 ? 4.015 -10.471 -5.439 1.00 90.06 140 TRP A CA 1
ATOM 1096 C C . TRP A 1 140 ? 3.455 -11.274 -4.265 1.00 90.06 140 TRP A C 1
ATOM 1098 O O . TRP A 1 140 ? 2.281 -11.123 -3.929 1.00 90.06 140 TRP A O 1
ATOM 1108 N N . ASN A 1 141 ? 4.289 -12.079 -3.607 1.00 90.38 141 ASN A N 1
ATOM 1109 C CA . ASN A 1 141 ? 3.888 -12.891 -2.464 1.00 90.38 141 ASN A CA 1
ATOM 1110 C C . ASN A 1 141 ? 3.463 -12.013 -1.274 1.00 90.38 141 ASN A C 1
ATOM 1112 O O . ASN A 1 141 ? 2.407 -12.233 -0.686 1.00 90.38 141 ASN A O 1
ATOM 1116 N N . SER A 1 142 ? 4.239 -10.967 -0.966 1.00 89.62 142 SER A N 1
ATOM 1117 C CA . SER A 1 142 ? 3.928 -10.043 0.137 1.00 89.62 142 SER A CA 1
ATOM 1118 C C . SER A 1 142 ? 2.622 -9.284 -0.109 1.00 89.62 142 SER A C 1
ATOM 1120 O O . SER A 1 142 ? 1.768 -9.216 0.771 1.00 89.62 142 SER A O 1
ATOM 1122 N N . LEU A 1 143 ? 2.424 -8.763 -1.324 1.00 91.69 143 LEU A N 1
ATOM 1123 C CA . LEU A 1 143 ? 1.181 -8.091 -1.701 1.00 91.69 143 LEU A CA 1
ATOM 1124 C C . LEU A 1 143 ? -0.006 -9.065 -1.716 1.00 91.69 143 LEU A C 1
ATOM 1126 O O . LEU A 1 143 ? -1.109 -8.702 -1.328 1.00 91.69 143 LEU A O 1
ATOM 1130 N N . SER A 1 144 ? 0.184 -10.309 -2.156 1.00 89.81 144 SER A N 1
ATOM 1131 C CA . SER A 1 144 ? -0.888 -11.317 -2.161 1.00 89.81 144 SER A CA 1
ATOM 1132 C C . SER A 1 144 ? -1.281 -11.757 -0.749 1.00 89.81 144 SER A C 1
ATOM 1134 O O . SER A 1 144 ? -2.457 -12.002 -0.500 1.00 89.81 144 SER A O 1
ATOM 1136 N N . SER A 1 145 ? -0.337 -11.783 0.196 1.00 89.69 145 SER A N 1
ATOM 1137 C CA . SER A 1 145 ? -0.646 -11.971 1.618 1.00 89.69 145 SER A CA 1
ATOM 1138 C C . SER A 1 145 ? -1.517 -10.832 2.156 1.00 89.69 145 SER A C 1
ATOM 1140 O O . SER A 1 145 ? -2.540 -11.106 2.780 1.00 89.69 145 SER A O 1
ATOM 1142 N N . ILE A 1 146 ? -1.176 -9.572 1.855 1.00 91.38 146 ILE A N 1
ATOM 1143 C CA . ILE A 1 146 ? -1.986 -8.405 2.246 1.00 91.38 146 ILE A CA 1
ATOM 1144 C C . ILE A 1 146 ? -3.411 -8.519 1.687 1.00 91.38 146 ILE A C 1
ATOM 1146 O O . ILE A 1 146 ? -4.379 -8.357 2.432 1.00 91.38 146 ILE A O 1
ATOM 1150 N N . ASP A 1 147 ? -3.546 -8.849 0.400 1.00 90.19 147 ASP A N 1
ATOM 1151 C CA . ASP A 1 147 ? -4.850 -9.029 -0.245 1.00 90.19 147 ASP A CA 1
ATOM 1152 C C . ASP A 1 147 ? -5.666 -10.147 0.409 1.00 90.19 147 ASP A C 1
ATOM 1154 O O . ASP A 1 147 ? -6.873 -9.997 0.582 1.00 90.19 147 ASP A O 1
ATOM 1158 N N . LEU A 1 148 ? -5.025 -11.254 0.797 1.00 89.06 148 LEU A N 1
ATOM 1159 C CA . LEU A 1 148 ? -5.692 -12.378 1.449 1.00 89.06 148 LEU A CA 1
ATOM 1160 C C . LEU A 1 148 ? -6.212 -11.997 2.841 1.00 89.06 148 LEU A C 1
ATOM 1162 O O . LEU A 1 148 ? -7.384 -12.243 3.133 1.00 89.06 148 LEU A O 1
ATOM 1166 N N . HIS A 1 149 ? -5.390 -11.340 3.669 1.00 86.06 149 HIS A N 1
ATOM 1167 C CA . HIS A 1 149 ? -5.834 -10.824 4.973 1.00 86.06 149 HIS A CA 1
ATOM 1168 C C . HIS A 1 149 ? -7.000 -9.844 4.811 1.00 86.06 149 HIS A C 1
ATOM 1170 O O . HIS A 1 149 ? -7.990 -9.919 5.545 1.00 86.06 149 HIS A O 1
ATOM 1176 N N . HIS A 1 150 ? -6.918 -8.956 3.818 1.00 88.44 150 HIS A N 1
ATOM 1177 C CA . HIS A 1 150 ? -7.982 -8.002 3.551 1.00 88.44 150 HIS A CA 1
ATOM 1178 C C . HIS A 1 150 ? -9.261 -8.681 3.065 1.00 88.44 150 HIS A C 1
ATOM 1180 O O . HIS A 1 150 ? -10.325 -8.407 3.606 1.00 88.44 150 HIS A O 1
ATOM 1186 N N . ALA A 1 151 ? -9.189 -9.591 2.094 1.00 87.75 151 ALA A N 1
ATOM 1187 C CA . ALA A 1 151 ? -10.358 -10.255 1.522 1.00 87.75 151 ALA A CA 1
ATOM 1188 C C . ALA A 1 151 ? -11.173 -11.017 2.579 1.00 87.75 151 ALA A C 1
ATOM 1190 O O . ALA A 1 151 ? -12.400 -10.952 2.566 1.00 87.75 151 ALA A O 1
ATOM 1191 N N . ILE A 1 152 ? -10.498 -11.675 3.526 1.00 87.88 152 ILE A N 1
ATOM 1192 C CA . ILE A 1 152 ? -11.150 -12.431 4.605 1.00 87.88 152 ILE A CA 1
ATOM 1193 C C . ILE A 1 152 ? -11.849 -11.495 5.603 1.00 87.88 152 ILE A C 1
ATOM 1195 O O . ILE A 1 152 ? -12.958 -11.783 6.054 1.00 87.88 152 ILE A O 1
ATOM 1199 N N . ARG A 1 153 ? -11.217 -10.371 5.968 1.00 86.19 153 ARG A N 1
ATOM 1200 C CA . ARG A 1 153 ? -11.701 -9.493 7.050 1.00 86.19 153 ARG A CA 1
ATOM 1201 C C . ARG A 1 153 ? -12.498 -8.273 6.562 1.00 86.19 153 ARG A C 1
ATOM 1203 O O . ARG A 1 153 ? -13.202 -7.667 7.367 1.00 86.19 153 ARG A O 1
ATOM 1210 N N . ARG A 1 154 ? -12.475 -7.930 5.268 1.00 85.12 154 ARG A N 1
ATOM 1211 C CA . ARG A 1 154 ? -13.084 -6.706 4.701 1.00 85.12 154 ARG A CA 1
ATOM 1212 C C . ARG A 1 154 ? -14.552 -6.534 5.069 1.00 85.12 154 ARG A C 1
ATOM 1214 O O . ARG A 1 154 ? -14.926 -5.476 5.563 1.00 85.12 154 ARG A O 1
ATOM 1221 N N . GLU A 1 155 ? -15.386 -7.549 4.847 1.00 86.56 155 GLU A N 1
ATOM 1222 C CA . GLU A 1 155 ? -16.815 -7.442 5.170 1.00 86.56 155 GLU A CA 1
ATOM 1223 C C . GLU A 1 155 ? -17.055 -7.226 6.661 1.00 86.56 155 GLU A C 1
ATOM 1225 O O . GLU A 1 155 ? -17.940 -6.461 7.044 1.00 86.56 155 GLU A O 1
ATOM 1230 N N . ARG A 1 156 ? -16.261 -7.890 7.509 1.00 86.25 156 ARG A N 1
ATOM 1231 C CA . ARG A 1 156 ? -16.345 -7.711 8.957 1.00 86.25 156 ARG A CA 1
ATOM 1232 C C . ARG A 1 156 ? -15.963 -6.284 9.337 1.00 86.25 156 ARG A C 1
ATOM 1234 O O . ARG A 1 156 ? -16.738 -5.647 10.033 1.00 86.25 156 ARG A O 1
ATOM 1241 N N . LEU A 1 157 ? -14.849 -5.764 8.824 1.00 84.25 157 LEU A N 1
ATOM 1242 C CA . LEU A 1 157 ? -14.399 -4.395 9.102 1.00 84.25 157 LEU A CA 1
ATOM 1243 C C . LEU A 1 157 ? -15.438 -3.351 8.678 1.00 84.25 157 LEU A C 1
ATOM 1245 O O . LEU A 1 157 ? -15.701 -2.426 9.433 1.00 84.25 157 LEU A O 1
ATOM 1249 N N . ILE A 1 158 ? -16.080 -3.525 7.518 1.00 86.56 158 ILE A N 1
ATOM 1250 C CA . ILE A 1 158 ? -17.157 -2.630 7.061 1.00 86.56 158 ILE A CA 1
ATOM 1251 C C . ILE A 1 158 ? -18.366 -2.703 8.004 1.00 86.56 158 ILE A C 1
ATOM 1253 O O . ILE A 1 158 ? -18.991 -1.683 8.297 1.00 86.56 158 ILE A O 1
ATOM 1257 N N . ARG A 1 159 ? -18.732 -3.898 8.484 1.00 87.25 159 ARG A N 1
ATOM 1258 C CA . ARG A 1 159 ? -19.821 -4.044 9.461 1.00 87.25 159 ARG A CA 1
ATOM 1259 C C . ARG A 1 159 ? -19.480 -3.359 10.784 1.00 87.25 159 ARG A C 1
ATOM 1261 O O . ARG A 1 159 ? -20.308 -2.598 11.273 1.00 87.25 159 ARG A O 1
ATOM 1268 N N . GLU A 1 160 ? -18.279 -3.574 11.310 1.00 85.56 160 GLU A N 1
ATOM 1269 C CA . GLU A 1 160 ? -17.814 -2.941 12.549 1.00 85.56 160 GLU A CA 1
ATOM 1270 C C . GLU A 1 160 ? -17.719 -1.419 12.412 1.00 85.56 160 GLU A C 1
ATOM 1272 O O . GLU A 1 160 ? -18.254 -0.700 13.250 1.00 85.56 160 GLU A O 1
ATOM 1277 N N . GLU A 1 161 ? -17.158 -0.901 11.318 1.00 86.62 161 GLU A N 1
ATOM 1278 C CA . GLU A 1 161 ? -17.120 0.540 11.045 1.00 86.62 161 GLU A CA 1
ATOM 1279 C C . GLU A 1 161 ? -18.534 1.143 11.072 1.00 86.62 161 GLU A C 1
ATOM 1281 O O . GLU A 1 161 ? -18.773 2.177 11.699 1.00 86.62 161 GLU A O 1
ATOM 1286 N N . ASN A 1 162 ? -19.505 0.471 10.447 1.00 87.38 162 ASN A N 1
ATOM 1287 C CA . ASN A 1 162 ? -20.898 0.910 10.458 1.00 87.38 162 ASN A CA 1
ATOM 1288 C C . ASN A 1 162 ? -21.541 0.839 11.848 1.00 87.38 162 ASN A C 1
ATOM 1290 O O . ASN A 1 162 ? -22.413 1.654 12.142 1.00 87.38 162 ASN A O 1
ATOM 1294 N N . ILE A 1 163 ? -21.148 -0.115 12.694 1.00 86.06 163 ILE A N 1
ATOM 1295 C CA . ILE A 1 163 ? -21.600 -0.190 14.088 1.00 86.06 163 ILE A CA 1
ATOM 1296 C C . ILE A 1 163 ? -21.031 0.992 14.871 1.00 86.06 163 ILE A C 1
ATOM 1298 O O . ILE A 1 163 ? -21.796 1.696 15.527 1.00 86.06 163 ILE A O 1
ATOM 1302 N N . VAL A 1 164 ? -19.730 1.265 14.736 1.00 86.44 164 VAL A N 1
ATOM 1303 C CA . VAL A 1 164 ? -19.045 2.362 15.438 1.00 86.44 164 VAL A CA 1
ATOM 1304 C C . VAL A 1 164 ? -19.508 3.746 14.944 1.00 86.44 164 VAL A C 1
ATOM 1306 O O . VAL A 1 164 ? -19.387 4.737 15.661 1.00 86.44 164 VAL A O 1
ATOM 1309 N N . ARG A 1 165 ? -20.094 3.852 13.747 1.00 85.44 165 ARG A N 1
ATOM 1310 C CA . ARG A 1 165 ? -20.705 5.095 13.233 1.00 85.44 165 ARG A CA 1
ATOM 1311 C C . ARG A 1 165 ? -22.135 5.357 13.731 1.00 85.44 165 ARG A C 1
ATOM 1313 O O . ARG A 1 165 ? -22.655 6.445 13.493 1.00 85.44 165 ARG A O 1
ATOM 1320 N N . ARG A 1 166 ? -22.802 4.399 14.385 1.00 84.94 166 ARG A N 1
ATOM 1321 C CA . ARG A 1 166 ? -24.190 4.575 14.859 1.00 84.94 166 ARG A CA 1
ATOM 1322 C C . ARG A 1 166 ? -24.257 5.379 16.158 1.00 84.94 166 ARG A C 1
ATOM 1324 O O . ARG A 1 166 ? -23.377 5.307 17.006 1.00 84.94 166 ARG A O 1
ATOM 1331 N N . ASN A 1 167 ? -25.357 6.103 16.348 1.00 70.12 167 ASN A N 1
ATOM 1332 C CA . ASN A 1 167 ? -25.628 6.796 17.608 1.00 70.12 167 ASN A CA 1
ATOM 1333 C C . ASN A 1 167 ? -25.932 5.783 18.727 1.00 70.12 167 ASN A C 1
ATOM 1335 O O . ASN A 1 167 ? -26.713 4.856 18.518 1.00 70.12 167 ASN A O 1
ATOM 1339 N N . GLY A 1 168 ? -25.364 5.994 19.921 1.00 70.69 168 GLY A N 1
ATOM 1340 C CA . GLY A 1 168 ? -25.678 5.202 21.120 1.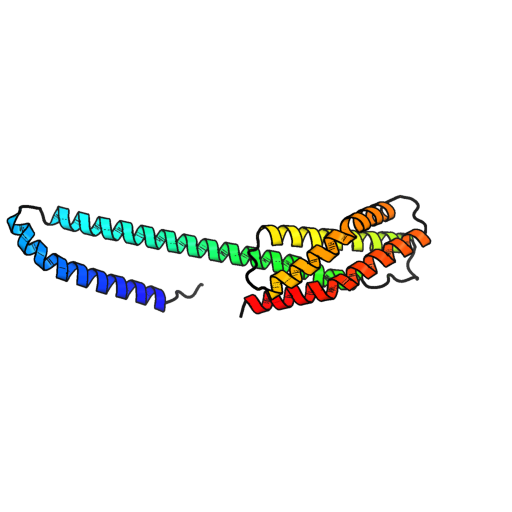00 70.69 168 GLY A CA 1
ATOM 1341 C C . GLY A 1 168 ? -24.880 3.902 21.285 1.00 70.69 168 GLY A C 1
ATOM 1342 O O . GLY A 1 168 ? -25.421 2.908 21.763 1.00 70.69 168 GLY A O 1
ATOM 1343 N N . ILE A 1 169 ? -23.606 3.886 20.887 1.00 84.25 169 ILE A N 1
ATOM 1344 C CA . ILE A 1 169 ? -22.720 2.726 21.075 1.00 84.25 169 ILE A CA 1
ATOM 1345 C C . ILE A 1 169 ? -22.370 2.552 22.553 1.00 84.25 169 ILE A C 1
ATOM 1347 O O . ILE A 1 169 ? -21.936 3.493 23.215 1.00 84.25 169 ILE A O 1
ATOM 1351 N N . SER A 1 170 ? -22.529 1.326 23.052 1.00 86.06 170 SER A N 1
ATOM 1352 C CA . SER A 1 170 ? -22.084 0.950 24.397 1.00 86.06 170 SER A CA 1
ATOM 1353 C C . SER A 1 170 ? -20.574 0.702 24.446 1.00 86.06 170 SER A C 1
ATOM 1355 O O . SER A 1 170 ? -19.965 0.317 23.446 1.00 86.06 170 SER A O 1
ATOM 1357 N N . GLU A 1 171 ? -19.971 0.850 25.626 1.00 85.94 171 GLU A N 1
ATOM 1358 C CA . GLU A 1 171 ? -18.535 0.611 25.826 1.00 85.94 171 GLU A CA 1
ATOM 1359 C C . GLU A 1 171 ? -18.108 -0.811 25.446 1.00 85.94 171 GLU A C 1
ATOM 1361 O O . GLU A 1 171 ? -17.049 -0.993 24.851 1.00 85.94 171 GLU A O 1
ATOM 1366 N N . ASN A 1 172 ? -18.953 -1.807 25.728 1.00 85.88 172 ASN A N 1
ATOM 1367 C CA . ASN A 1 172 ? -18.680 -3.209 25.407 1.00 85.88 172 ASN A CA 1
ATOM 1368 C C . ASN A 1 172 ? -18.625 -3.444 23.895 1.00 85.88 172 ASN A C 1
ATOM 1370 O O . ASN A 1 172 ? -17.739 -4.140 23.408 1.00 85.88 172 ASN A O 1
ATOM 1374 N N . VAL A 1 173 ? -19.548 -2.835 23.143 1.00 86.81 173 VAL A N 1
ATOM 1375 C CA . VAL A 1 173 ? -19.548 -2.919 21.675 1.00 86.81 173 VAL A CA 1
ATOM 1376 C C . VAL A 1 173 ? -18.310 -2.227 21.112 1.00 86.81 173 VAL A C 1
ATOM 1378 O O . VAL A 1 173 ? -17.639 -2.786 20.251 1.00 86.81 173 VAL A O 1
ATOM 1381 N N . LEU A 1 174 ? -17.957 -1.055 21.647 1.00 88.19 174 LEU A N 1
ATOM 1382 C CA . LEU A 1 174 ? -16.744 -0.351 21.243 1.00 88.19 174 LEU A CA 1
ATOM 1383 C C . LEU A 1 174 ? -15.476 -1.165 21.533 1.00 88.19 174 LEU A C 1
ATOM 1385 O O . LEU A 1 174 ? -14.569 -1.161 20.708 1.00 88.19 174 LEU A O 1
ATOM 1389 N N . ALA A 1 175 ? -15.402 -1.855 22.674 1.00 87.62 175 ALA A N 1
ATOM 1390 C CA . ALA A 1 175 ? -14.263 -2.699 23.029 1.00 87.62 175 ALA A CA 1
ATOM 1391 C C . ALA A 1 175 ? -14.069 -3.843 22.023 1.00 87.62 175 ALA A C 1
ATOM 1393 O O . ALA A 1 175 ? -12.957 -4.031 21.538 1.00 87.62 175 ALA A O 1
ATOM 1394 N N . ILE A 1 176 ? -15.153 -4.525 21.639 1.00 88.25 176 ILE A N 1
ATOM 1395 C CA . ILE A 1 176 ? -15.123 -5.591 20.624 1.00 88.25 176 ILE A CA 1
ATOM 1396 C C . ILE A 1 176 ? -14.699 -5.029 19.266 1.00 88.25 176 ILE A C 1
ATOM 1398 O O . ILE A 1 176 ? -13.755 -5.529 18.657 1.00 88.25 176 ILE A O 1
ATOM 1402 N N . SER A 1 177 ? -15.359 -3.966 18.791 1.00 88.38 177 SER A N 1
ATOM 1403 C CA . SER A 1 177 ? -15.011 -3.349 17.505 1.00 88.38 177 SER A CA 1
ATOM 1404 C C . SER A 1 177 ? -13.559 -2.872 17.487 1.00 88.38 177 SER A C 1
ATOM 1406 O O . SER A 1 177 ? -12.904 -2.893 16.448 1.00 88.38 177 SER A O 1
ATOM 1408 N N . ARG A 1 178 ? -13.030 -2.451 18.631 1.00 87.81 178 ARG A N 1
ATOM 1409 C CA . ARG A 1 178 ? -11.652 -2.002 18.754 1.00 87.81 178 ARG A CA 1
ATOM 1410 C C . ARG A 1 178 ? -10.648 -3.157 18.736 1.00 87.81 178 ARG A C 1
ATOM 1412 O O . ARG A 1 178 ? -9.682 -3.087 17.985 1.00 87.81 178 ARG A O 1
ATOM 1419 N N . GLU A 1 179 ? -10.906 -4.231 19.472 1.00 89.75 179 GLU A N 1
ATOM 1420 C CA . GLU A 1 179 ? -10.087 -5.450 19.430 1.00 89.75 179 GLU A CA 1
ATOM 1421 C C . GLU A 1 179 ? -9.953 -5.980 17.992 1.00 89.75 179 GLU A C 1
ATOM 1423 O O . GLU A 1 179 ? -8.861 -6.328 17.549 1.00 89.75 179 GLU A O 1
ATOM 1428 N N . GLN A 1 180 ? -11.042 -5.948 17.214 1.00 89.56 180 GLN A N 1
ATOM 1429 C CA . GLN A 1 180 ? -11.030 -6.401 15.819 1.00 89.56 180 GLN A CA 1
ATOM 1430 C C . GLN A 1 180 ? -10.118 -5.559 14.907 1.00 89.56 180 GLN A C 1
ATOM 1432 O O . GLN A 1 180 ? -9.445 -6.123 14.039 1.00 89.56 180 GLN A O 1
ATOM 1437 N N . ILE A 1 181 ? -10.094 -4.226 15.060 1.00 89.81 181 ILE A N 1
ATOM 1438 C CA . ILE A 1 181 ? -9.214 -3.368 14.246 1.00 89.81 181 ILE A CA 1
ATOM 1439 C C . ILE A 1 181 ? -7.761 -3.444 14.718 1.00 89.81 181 ILE A C 1
ATOM 1441 O O . ILE A 1 181 ? -6.867 -3.432 13.875 1.00 89.81 181 ILE A O 1
ATOM 1445 N N . GLU A 1 182 ? -7.523 -3.585 16.024 1.00 91.31 182 GLU A N 1
ATOM 1446 C CA . GLU A 1 182 ? -6.183 -3.761 16.594 1.00 91.31 182 GLU A CA 1
ATOM 1447 C C . GLU A 1 182 ? -5.542 -5.063 16.105 1.00 91.31 182 GLU A C 1
ATOM 1449 O O . GLU A 1 182 ? -4.414 -5.052 15.605 1.00 91.31 182 GLU A O 1
ATOM 1454 N N . GLU A 1 183 ? -6.284 -6.172 16.176 1.00 91.25 183 GLU A N 1
ATOM 1455 C CA . GLU A 1 183 ? -5.855 -7.480 15.679 1.00 91.25 183 GLU A CA 1
ATOM 1456 C C . GLU A 1 183 ? -5.553 -7.415 14.177 1.00 91.25 183 GLU A C 1
ATOM 1458 O O . GLU A 1 183 ? -4.468 -7.801 13.738 1.00 91.25 183 GLU A O 1
ATOM 1463 N N . TYR A 1 184 ? -6.475 -6.856 13.386 1.00 90.50 184 TYR A N 1
ATOM 1464 C CA . TYR A 1 184 ? -6.280 -6.713 11.945 1.00 90.50 184 TYR A CA 1
ATOM 1465 C C . TYR A 1 184 ? -5.066 -5.845 11.599 1.00 90.50 184 TYR A C 1
ATOM 1467 O O . TYR A 1 184 ? -4.280 -6.194 10.715 1.00 90.50 184 TYR A O 1
ATOM 1475 N N . ALA A 1 185 ? -4.894 -4.718 12.292 1.00 90.62 185 ALA A N 1
ATOM 1476 C CA . ALA A 1 185 ? -3.764 -3.833 12.071 1.00 90.62 185 ALA A CA 1
ATOM 1477 C C . ALA A 1 185 ? -2.442 -4.530 12.417 1.00 90.62 185 ALA A C 1
ATOM 1479 O O . ALA A 1 185 ? -1.501 -4.460 11.627 1.00 90.62 185 ALA A O 1
ATOM 1480 N N . SER A 1 186 ? -2.393 -5.248 13.543 1.00 91.56 186 SER A N 1
ATOM 1481 C CA . SER A 1 186 ? -1.228 -6.022 13.984 1.00 91.56 186 SER A CA 1
ATOM 1482 C C . SER A 1 186 ? -0.816 -7.085 12.959 1.00 91.56 186 SER A C 1
ATOM 1484 O O . SER A 1 186 ? 0.352 -7.145 12.564 1.00 91.56 186 SER A O 1
ATOM 1486 N N . GLU A 1 187 ? -1.778 -7.854 12.439 1.00 90.62 187 GLU A N 1
ATOM 1487 C CA . GLU A 1 187 ? -1.536 -8.865 11.399 1.00 90.62 187 GLU A CA 1
ATOM 1488 C C . GLU A 1 187 ? -0.968 -8.263 10.105 1.00 90.62 187 GLU A C 1
ATOM 1490 O O . GLU A 1 187 ? -0.124 -8.878 9.452 1.00 90.62 187 GLU A O 1
ATOM 1495 N N . LEU A 1 188 ? -1.391 -7.052 9.730 1.00 90.56 188 LEU A N 1
ATOM 1496 C CA . LEU A 1 188 ? -0.950 -6.394 8.497 1.00 90.56 188 LEU A CA 1
ATOM 1497 C C . LEU A 1 188 ? 0.442 -5.754 8.581 1.00 90.56 188 LEU A C 1
ATOM 1499 O O . LEU A 1 188 ? 1.064 -5.535 7.535 1.00 90.56 188 LEU A O 1
ATOM 1503 N N . ILE A 1 189 ? 0.963 -5.459 9.777 1.00 91.88 189 ILE A N 1
ATOM 1504 C CA . ILE A 1 189 ? 2.255 -4.764 9.939 1.00 91.88 189 ILE A CA 1
ATOM 1505 C C . ILE A 1 189 ? 3.390 -5.535 9.258 1.00 91.88 189 ILE A C 1
ATOM 1507 O O . ILE A 1 189 ? 4.187 -4.949 8.516 1.00 91.88 189 ILE A O 1
ATOM 1511 N N . GLN A 1 190 ? 3.491 -6.843 9.502 1.00 92.50 190 GLN A N 1
ATOM 1512 C CA . GLN A 1 190 ? 4.584 -7.651 8.962 1.00 92.50 190 GLN A CA 1
ATOM 1513 C C . GLN A 1 190 ? 4.502 -7.790 7.426 1.00 92.50 190 GLN A C 1
ATOM 1515 O O . GLN A 1 190 ? 5.506 -7.481 6.773 1.00 92.50 190 GLN A O 1
ATOM 1520 N N . PRO A 1 191 ? 3.358 -8.171 6.820 1.00 92.00 191 PRO A N 1
ATOM 1521 C CA . PRO A 1 191 ? 3.198 -8.206 5.366 1.00 92.00 191 PRO A CA 1
ATOM 1522 C C . PRO A 1 191 ? 3.484 -6.864 4.680 1.00 92.00 191 PRO A C 1
ATOM 1524 O O . PRO A 1 191 ? 4.183 -6.831 3.665 1.00 92.00 191 PRO A O 1
ATOM 1527 N N . VAL A 1 192 ? 3.019 -5.743 5.245 1.00 92.38 192 VAL A N 1
ATOM 1528 C CA . VAL A 1 192 ? 3.272 -4.402 4.685 1.00 92.38 192 VAL A CA 1
ATOM 1529 C C . VAL A 1 192 ? 4.757 -4.049 4.738 1.00 92.38 192 VAL A C 1
ATOM 1531 O O . VAL A 1 192 ? 5.319 -3.581 3.745 1.00 92.38 192 VAL A O 1
ATOM 1534 N N . ASN A 1 193 ? 5.436 -4.322 5.854 1.00 92.94 193 ASN A N 1
ATOM 1535 C CA . ASN A 1 193 ? 6.880 -4.100 5.957 1.00 92.94 193 ASN A CA 1
ATOM 1536 C C . ASN A 1 193 ? 7.676 -4.986 4.986 1.00 92.94 193 ASN A C 1
ATOM 1538 O O . ASN A 1 193 ? 8.642 -4.512 4.380 1.00 92.94 193 ASN A O 1
ATOM 1542 N N . ALA A 1 194 ? 7.257 -6.240 4.794 1.00 91.50 194 ALA A N 1
ATOM 1543 C CA . ALA A 1 194 ? 7.855 -7.146 3.818 1.00 91.50 194 ALA A CA 1
ATOM 1544 C C . ALA A 1 194 ? 7.671 -6.635 2.379 1.00 91.50 194 ALA A C 1
ATOM 1546 O O . ALA A 1 194 ? 8.641 -6.587 1.621 1.00 91.50 194 ALA A O 1
ATOM 1547 N N . ALA A 1 195 ? 6.472 -6.159 2.028 1.00 91.50 195 ALA A N 1
ATOM 1548 C CA . ALA A 1 195 ? 6.192 -5.571 0.719 1.00 91.50 195 ALA A CA 1
ATOM 1549 C C . ALA A 1 195 ? 7.045 -4.318 0.456 1.00 91.50 195 ALA A C 1
ATOM 1551 O O . ALA A 1 195 ? 7.609 -4.171 -0.627 1.00 91.50 195 ALA A O 1
ATOM 1552 N N . ILE A 1 196 ? 7.215 -3.443 1.452 1.00 91.94 196 ILE A N 1
ATOM 1553 C CA . ILE A 1 196 ? 8.072 -2.250 1.338 1.00 91.94 196 ILE A CA 1
ATOM 1554 C C . ILE A 1 196 ? 9.532 -2.637 1.112 1.00 91.94 196 ILE A C 1
ATOM 1556 O O . ILE A 1 196 ? 10.200 -2.046 0.259 1.00 91.94 196 ILE A O 1
ATOM 1560 N N . LYS A 1 197 ? 10.028 -3.628 1.858 1.00 92.69 197 LYS A N 1
ATOM 1561 C CA . LYS A 1 197 ? 11.391 -4.135 1.693 1.00 92.69 197 LYS A CA 1
ATOM 1562 C C . LYS A 1 197 ? 11.584 -4.707 0.286 1.00 92.69 197 LYS A C 1
ATOM 1564 O O . LYS A 1 197 ? 12.490 -4.264 -0.417 1.00 92.69 197 LYS A O 1
ATOM 1569 N N . ALA A 1 198 ? 10.685 -5.577 -0.166 1.00 88.62 198 ALA A N 1
ATOM 1570 C CA . ALA A 1 198 ? 10.741 -6.169 -1.502 1.00 88.62 198 ALA A CA 1
ATOM 1571 C C . ALA A 1 198 ? 10.658 -5.112 -2.624 1.00 88.62 198 ALA A C 1
ATOM 1573 O O . ALA A 1 198 ? 11.394 -5.193 -3.606 1.00 88.62 198 ALA A O 1
ATOM 1574 N N . LEU A 1 199 ? 9.826 -4.076 -2.461 1.00 87.75 199 LEU A N 1
ATOM 1575 C CA . LEU A 1 199 ? 9.738 -2.955 -3.405 1.00 87.75 199 LEU A CA 1
ATOM 1576 C C . LEU A 1 199 ? 11.039 -2.136 -3.453 1.00 87.75 199 LEU A C 1
ATOM 1578 O O . LEU A 1 199 ? 11.390 -1.576 -4.492 1.00 87.75 199 LEU A O 1
ATOM 1582 N N . SER A 1 200 ? 11.757 -2.032 -2.332 1.00 86.12 200 SER A N 1
ATOM 1583 C CA . SER A 1 200 ? 13.061 -1.363 -2.291 1.00 86.12 200 SER A CA 1
ATOM 1584 C C . SER A 1 200 ? 14.168 -2.186 -2.956 1.00 86.12 200 SER A C 1
ATOM 1586 O O . SER A 1 200 ? 15.058 -1.601 -3.568 1.00 86.12 200 SER A O 1
ATOM 1588 N N . GLU A 1 201 ? 14.073 -3.516 -2.895 1.00 84.81 201 GLU A N 1
ATOM 1589 C CA . GLU A 1 201 ? 15.018 -4.456 -3.506 1.00 84.81 201 GLU A CA 1
ATOM 1590 C C . GLU A 1 201 ? 14.838 -4.559 -5.029 1.00 84.81 201 GLU A C 1
ATOM 1592 O O . GLU A 1 201 ? 15.833 -4.671 -5.732 1.00 84.81 201 GLU A O 1
ATOM 1597 N N . GLU A 1 202 ? 13.622 -4.389 -5.573 1.00 73.62 202 GLU A N 1
ATOM 1598 C CA . GLU A 1 202 ? 13.389 -4.267 -7.033 1.00 73.62 202 GLU A CA 1
ATOM 1599 C C . GLU A 1 202 ? 14.137 -3.085 -7.689 1.00 73.62 202 GLU A C 1
ATOM 1601 O O . GLU A 1 202 ? 14.190 -2.974 -8.917 1.00 73.62 202 GLU A O 1
ATOM 1606 N N . ARG A 1 203 ? 14.670 -2.158 -6.885 1.00 59.97 203 ARG A N 1
ATOM 1607 C CA . ARG A 1 203 ? 15.397 -0.971 -7.345 1.00 59.97 203 ARG A CA 1
ATOM 1608 C C . ARG A 1 203 ? 16.902 -1.214 -7.529 1.00 59.97 203 ARG A C 1
ATOM 1610 O O . ARG A 1 203 ? 17.523 -0.398 -8.215 1.00 59.97 203 ARG A O 1
ATOM 1617 N N . ALA A 1 204 ? 17.461 -2.230 -6.866 1.00 46.22 204 ALA A N 1
ATOM 1618 C CA . ALA A 1 204 ? 18.889 -2.563 -6.880 1.00 46.22 204 ALA A CA 1
ATOM 1619 C C . ALA A 1 204 ? 19.239 -3.432 -8.095 1.00 46.22 204 ALA A C 1
ATOM 1621 O O . ALA A 1 204 ? 20.306 -3.166 -8.690 1.00 46.22 204 ALA A O 1
#

Foldseek 3Di:
DDDDPVVVVVVVVVCCVVVVVVCCVVVVVVVVVVVVVPDDPVVVVVVVVVVVVVVVVVVVVVVVVVVVVVVLQVVLLVLLLVLLVLLLVLLVVLLDDDDPPDDPVVLLVVLLVSLVSNVVSVVSNVVSVVSDDDDDPQLVVLVVQLVVLCVVCVVVSVVLSVQSPDPPDDPVSSVVSSVSRNVSSVSNNVSSVSNNVVSVVVVD

pLDDT: mean 78.02, std 13.7, range [36.78, 93.06]

Radius of gyration: 30.85 Å; chains: 1; bounding box: 57×32×98 Å

Secondary structure (DSSP, 8-state):
-PPP-HHHHHHHHHHHHHHHHHHHHHHHHHHHHHHHHT--HHHHHHHHHHHHHHHHHHHHHHHHHHHHHHHHHHHHHHHHHHHHHHHHHHHHHHHSPPPTTS-HHHHHHHHHHHHHHHHHHHHHHHHHHHH-----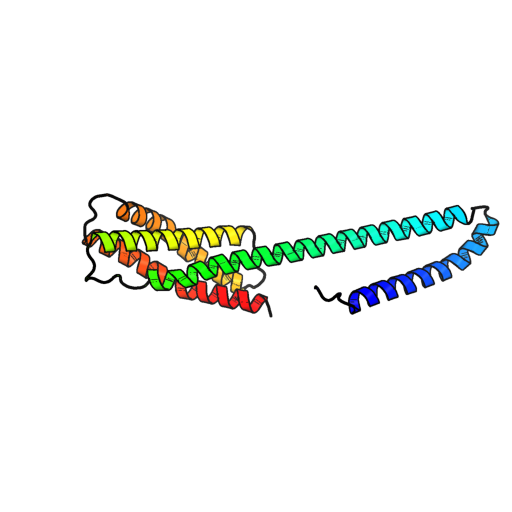HHHHHHHHHHHHHHHHHHHHHHHHHHHHTSTT--HHHHHHHHHHHHHHHHHHHHHHHHHHHHHHHTT-

Sequence (204 aa):
MKKLDWPQVFACAVAGIVGGLIFTLVMAKSAVWAGIIGISAGEWLQAGAAVIGVFLTVQGTLWLEKQNRKRERKEEQRLMREALGMLKAVLPSASQPVDAEWDLSKRILMTQVHYEIVRVGMESLAYARQNYQVRSYNLWNSLSSIDLHHAIRRERLIREENIVRRNGISENVLAISREQIEEYASELIQPVNAAIKALSEERA